Protein AF-A0A8T3DW19-F1 (afdb_monomer)

Solvent-accessible surface area (backbone atoms only — not comparable to full-atom values): 19490 Å² total; per-residue (Å²): 133,92,58,77,45,54,56,40,33,55,50,31,41,48,52,44,20,73,56,54,76,47,61,36,61,48,77,86,53,56,71,70,64,38,50,66,55,57,71,72,57,57,60,50,31,49,31,34,44,68,50,99,85,72,50,79,45,78,33,54,62,77,68,74,74,56,89,64,56,74,65,56,43,56,54,49,32,59,51,34,22,26,21,44,30,80,51,71,84,59,27,24,39,28,95,86,64,33,78,72,15,45,59,60,57,46,50,59,61,46,69,42,29,36,30,36,37,37,31,71,74,67,79,44,75,48,74,43,81,58,54,91,85,36,36,31,49,62,52,33,57,54,47,21,74,79,68,73,47,52,59,93,34,53,45,41,26,33,71,80,18,45,71,67,53,53,86,40,56,44,57,83,51,31,44,51,62,80,76,60,84,76,78,71,87,75,72,65,53,32,30,36,40,57,70,84,56,92,71,82,71,87,65,81,75,79,75,85,68,45,67,63,54,53,54,36,71,77,44,77,82,65,89,66,59,69,68,66,41,54,54,39,51,51,50,52,52,48,51,56,50,48,54,53,51,53,51,53,52,53,53,45,44,53,48,10,52,50,42,31,50,56,50,53,51,55,51,50,56,51,52,49,54,52,49,54,52,51,50,54,51,49,51,55,52,48,52,51,48,51,54,52,51,49,51,54,50,52,54,48,58,72,36,46,86,83,54,84,75,56,71,72,59,54,52,52,52,54,49,50,52,53,52,53,54,62,70,66,68,60,57,66,61,58,53,52,52,52,55,58,61,70,73,110

pLDDT: mean 89.66, std 8.22, range [43.78, 97.81]

Structure (mmCIF, N/CA/C/O backbone):
data_AF-A0A8T3DW19-F1
#
_entry.id   AF-A0A8T3DW19-F1
#
loop_
_atom_site.group_PDB
_atom_site.id
_atom_site.type_symbol
_atom_site.label_atom_id
_atom_site.label_alt_id
_atom_site.label_comp_id
_atom_site.label_asym_id
_atom_site.label_entity_id
_atom_site.label_seq_id
_atom_site.pdbx_PDB_ins_code
_atom_site.Cartn_x
_atom_site.Cartn_y
_atom_site.Cartn_z
_atom_site.occupancy
_atom_site.B_iso_or_equiv
_atom_site.auth_seq_id
_atom_site.auth_comp_id
_atom_site.auth_asym_id
_atom_site.auth_atom_id
_atom_site.pdbx_PDB_model_num
ATOM 1 N N . MET A 1 1 ? 10.617 8.949 -43.969 1.00 43.78 1 MET A N 1
ATOM 2 C CA . MET A 1 1 ? 9.653 9.999 -43.579 1.00 43.78 1 MET A CA 1
ATOM 3 C C . MET A 1 1 ? 9.504 9.967 -42.071 1.00 43.78 1 MET A C 1
ATOM 5 O O . MET A 1 1 ? 9.177 8.916 -41.536 1.00 43.78 1 MET A O 1
ATOM 9 N N . TYR A 1 2 ? 9.821 11.077 -41.407 1.00 59.22 2 TYR A N 1
ATOM 10 C CA . TYR A 1 2 ? 9.530 11.296 -39.989 1.00 59.22 2 TYR A CA 1
ATOM 11 C C . TYR A 1 2 ? 8.009 11.442 -39.829 1.00 59.22 2 TYR A C 1
ATOM 13 O O . TYR A 1 2 ? 7.382 12.105 -40.652 1.00 59.22 2 TYR A O 1
ATOM 21 N N . THR A 1 3 ? 7.415 10.817 -38.817 1.00 73.06 3 THR A N 1
ATOM 22 C CA . THR A 1 3 ? 5.993 10.997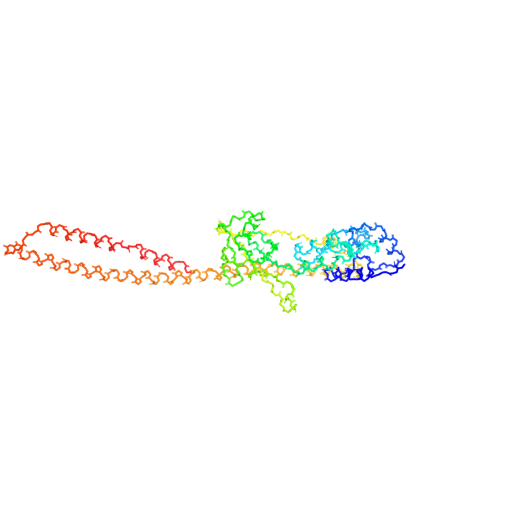 -38.475 1.00 73.06 3 THR A CA 1
ATOM 23 C C . THR A 1 3 ? 5.880 11.464 -37.024 1.00 73.06 3 THR A C 1
ATOM 25 O O . THR A 1 3 ? 6.881 11.497 -36.304 1.00 73.06 3 THR A O 1
ATOM 28 N N . MET A 1 4 ? 4.665 11.792 -36.578 1.00 76.81 4 MET A N 1
ATOM 29 C CA . MET A 1 4 ? 4.375 12.187 -35.189 1.00 76.81 4 MET A CA 1
ATOM 30 C C . MET A 1 4 ? 4.801 11.117 -34.160 1.00 76.81 4 MET A C 1
ATOM 32 O O . MET A 1 4 ? 4.973 11.416 -32.984 1.00 76.81 4 MET A O 1
ATOM 36 N N . THR A 1 5 ? 5.052 9.868 -34.584 1.00 81.69 5 THR A N 1
ATOM 37 C CA . THR A 1 5 ? 5.517 8.793 -33.692 1.00 81.69 5 THR A CA 1
ATOM 38 C C . THR A 1 5 ? 6.942 9.005 -33.173 1.00 81.69 5 THR A C 1
ATOM 40 O O . THR A 1 5 ? 7.378 8.322 -32.244 1.00 81.69 5 THR A O 1
ATOM 43 N N . VAL A 1 6 ? 7.702 9.963 -33.709 1.00 87.38 6 VAL A N 1
ATOM 44 C CA . VAL A 1 6 ? 8.984 10.337 -33.094 1.00 87.38 6 VAL A CA 1
ATOM 45 C C . VAL A 1 6 ? 8.780 11.069 -31.770 1.00 87.38 6 VAL A C 1
ATOM 47 O O . VAL A 1 6 ? 9.533 10.825 -30.825 1.00 87.38 6 VAL A O 1
ATOM 50 N N . ASP A 1 7 ? 7.720 11.865 -31.653 1.00 91.38 7 ASP A N 1
ATOM 51 C CA . ASP A 1 7 ? 7.374 12.520 -30.393 1.00 91.38 7 ASP A CA 1
ATOM 52 C C . ASP A 1 7 ? 6.975 11.481 -29.338 1.00 91.38 7 ASP A C 1
ATOM 54 O O . ASP A 1 7 ? 7.316 11.631 -28.168 1.00 91.38 7 ASP A O 1
ATOM 58 N N . TYR A 1 8 ? 6.366 10.361 -29.753 1.00 94.50 8 TYR A N 1
ATOM 59 C CA . TYR A 1 8 ? 6.035 9.250 -28.851 1.00 94.50 8 TYR A CA 1
ATOM 60 C C . TYR A 1 8 ? 7.286 8.590 -28.274 1.00 94.50 8 TYR A C 1
ATOM 62 O O . TYR A 1 8 ? 7.332 8.299 -27.083 1.00 94.50 8 TYR A O 1
ATOM 70 N N . TRP A 1 9 ? 8.325 8.394 -29.088 1.00 94.69 9 TRP A N 1
ATOM 71 C CA . TRP A 1 9 ? 9.594 7.863 -28.591 1.00 94.69 9 TRP A CA 1
ATOM 72 C C . TRP A 1 9 ? 10.235 8.823 -27.597 1.00 94.69 9 TRP A C 1
ATOM 74 O O . TRP A 1 9 ? 10.595 8.417 -26.495 1.00 94.69 9 TRP A O 1
ATOM 84 N N . SER A 1 10 ? 10.327 10.104 -27.959 1.00 95.00 10 SER A N 1
ATOM 85 C CA . SER A 1 10 ? 10.869 11.140 -27.078 1.00 95.00 10 SER A CA 1
ATOM 86 C C . SER A 1 10 ? 10.121 11.167 -25.744 1.00 95.00 10 SER A C 1
ATOM 88 O O . SER A 1 10 ? 10.749 11.096 -24.687 1.00 95.00 10 SER A O 1
ATOM 90 N N . PHE A 1 11 ? 8.787 11.155 -25.780 1.00 96.62 11 PHE A N 1
ATOM 91 C CA . PHE A 1 11 ? 7.961 11.143 -24.578 1.00 96.62 11 PHE A CA 1
ATOM 92 C C . PHE A 1 11 ? 8.130 9.854 -23.763 1.00 96.62 11 PHE A C 1
ATOM 94 O O . PHE A 1 11 ? 8.324 9.924 -22.554 1.00 96.62 11 PHE A O 1
ATOM 101 N N . GLY A 1 12 ? 8.162 8.683 -24.403 1.00 97.00 12 GLY A N 1
ATOM 102 C CA . GLY A 1 12 ? 8.418 7.410 -23.727 1.00 97.00 12 GLY A CA 1
ATOM 103 C C . GLY A 1 12 ? 9.782 7.376 -23.036 1.00 97.00 12 GLY A C 1
ATOM 104 O O . GLY A 1 12 ? 9.883 6.948 -21.888 1.00 97.00 12 GLY A O 1
ATOM 105 N N . THR A 1 13 ? 10.834 7.875 -23.698 1.00 96.75 13 THR A N 1
ATOM 106 C CA . THR A 1 13 ? 12.179 7.925 -23.101 1.00 96.75 13 THR A CA 1
ATOM 107 C C . THR A 1 13 ? 12.240 8.873 -21.910 1.00 96.75 13 THR A C 1
ATOM 109 O O . THR A 1 13 ? 12.889 8.547 -20.918 1.00 96.75 13 THR A O 1
ATOM 112 N N . LEU A 1 14 ? 11.523 9.999 -21.984 1.00 97.69 14 LEU A N 1
ATOM 113 C CA . LEU A 1 14 ? 11.400 10.960 -20.895 1.00 97.69 14 LEU A CA 1
ATOM 114 C C . LEU A 1 14 ? 10.661 10.351 -19.699 1.00 97.69 14 LEU A C 1
ATOM 116 O O . LEU A 1 14 ? 11.168 10.402 -18.584 1.00 97.69 14 LEU A O 1
ATOM 120 N N . VAL A 1 15 ? 9.497 9.732 -19.920 1.00 97.25 15 VAL A N 1
ATOM 121 C CA . VAL A 1 15 ? 8.713 9.095 -18.848 1.00 97.25 15 VAL A CA 1
ATOM 122 C C . VAL A 1 15 ? 9.516 7.983 -18.175 1.00 97.25 15 VAL A C 1
ATOM 124 O O . VAL A 1 15 ? 9.556 7.914 -16.947 1.00 97.25 15 VAL A O 1
ATOM 127 N N . PHE A 1 16 ? 10.219 7.154 -18.951 1.00 97.81 16 PHE A N 1
ATOM 128 C CA . PHE A 1 16 ? 11.116 6.138 -18.403 1.00 97.81 16 PHE A CA 1
ATOM 129 C C . PHE A 1 16 ? 12.205 6.755 -17.510 1.00 97.81 16 PHE A C 1
ATOM 131 O O . PHE A 1 16 ? 12.465 6.257 -16.411 1.00 97.81 16 PHE A O 1
ATOM 138 N N . GLU A 1 17 ? 12.831 7.847 -17.956 1.00 96.94 17 GLU A N 1
ATOM 139 C CA . GLU A 1 17 ? 13.865 8.556 -17.196 1.00 96.94 17 GLU A CA 1
ATOM 140 C C . GLU A 1 17 ? 13.305 9.178 -15.912 1.00 96.94 17 GLU A C 1
ATOM 142 O O . GLU A 1 17 ? 13.947 9.086 -14.868 1.00 96.94 17 GLU A O 1
ATOM 147 N N . CYS A 1 18 ? 12.084 9.714 -15.931 1.00 95.88 18 CYS A N 1
ATOM 148 C CA . CYS A 1 18 ? 11.409 10.205 -14.728 1.00 95.88 18 CYS A CA 1
ATOM 149 C C . CYS A 1 18 ? 11.132 9.094 -13.702 1.00 95.88 18 CYS A C 1
ATOM 151 O O . CYS A 1 18 ? 11.221 9.339 -12.500 1.00 95.88 18 CYS A O 1
ATOM 153 N N . ILE A 1 19 ? 10.813 7.876 -14.153 1.00 95.25 19 ILE A N 1
ATOM 154 C CA . ILE A 1 19 ? 10.521 6.734 -13.269 1.00 95.25 19 ILE A CA 1
ATOM 155 C C . ILE A 1 19 ? 11.805 6.148 -12.667 1.00 95.25 19 ILE A C 1
ATOM 157 O O . ILE A 1 19 ? 11.828 5.777 -11.492 1.00 95.25 19 ILE A O 1
ATOM 161 N N . THR A 1 20 ? 12.861 6.029 -13.473 1.00 93.69 20 THR A N 1
ATOM 162 C CA . THR A 1 20 ? 14.057 5.232 -13.138 1.00 93.69 20 THR A CA 1
ATOM 163 C C . THR A 1 20 ? 15.301 6.066 -12.822 1.00 93.69 20 THR A C 1
ATOM 165 O O . THR A 1 20 ? 16.262 5.549 -12.250 1.00 93.69 20 THR A O 1
ATOM 168 N N . GLY A 1 21 ? 15.307 7.349 -13.187 1.00 92.81 21 GLY A N 1
ATOM 169 C CA . GLY A 1 21 ? 16.432 8.270 -13.030 1.00 92.81 21 GLY A CA 1
ATOM 170 C C . GLY A 1 21 ? 17.518 8.163 -14.109 1.00 92.81 21 GLY A C 1
ATOM 171 O O . GLY A 1 21 ? 18.573 8.777 -13.953 1.00 92.81 21 GLY A O 1
ATOM 172 N N . PHE A 1 22 ? 17.312 7.377 -15.173 1.00 92.69 22 PHE A N 1
ATOM 173 C CA . PHE A 1 22 ? 18.237 7.271 -16.308 1.00 92.69 22 PHE A CA 1
ATOM 174 C C . PHE A 1 22 ? 17.500 6.919 -17.608 1.00 92.69 22 PHE A C 1
ATOM 176 O O . PHE A 1 22 ? 16.378 6.428 -17.588 1.00 92.69 22 PHE A O 1
ATOM 183 N N . ARG A 1 23 ? 18.132 7.144 -18.764 1.00 94.94 23 ARG A N 1
ATOM 184 C CA . ARG A 1 23 ? 17.509 6.856 -20.069 1.00 94.94 23 ARG A CA 1
ATOM 185 C C . ARG A 1 23 ? 17.441 5.354 -20.371 1.00 94.94 23 ARG A C 1
ATOM 187 O O . ARG A 1 23 ? 18.385 4.636 -20.044 1.00 94.94 23 ARG A O 1
ATOM 194 N N . PRO A 1 24 ? 16.408 4.890 -21.095 1.00 95.31 24 PRO A N 1
ATOM 195 C CA . PRO A 1 24 ? 16.162 3.462 -21.303 1.00 95.31 24 PRO A CA 1
ATOM 196 C C . PRO A 1 24 ? 17.244 2.728 -22.097 1.00 95.31 24 PRO A C 1
ATOM 198 O O . PRO A 1 24 ? 17.461 1.546 -21.863 1.00 95.31 24 PRO A O 1
ATOM 201 N N . PHE A 1 25 ? 17.936 3.385 -23.029 1.00 96.19 25 PHE A N 1
ATOM 202 C CA . PHE A 1 25 ? 18.799 2.690 -23.988 1.00 96.19 25 PHE A CA 1
ATOM 203 C C . PHE A 1 25 ? 20.221 3.243 -23.973 1.00 96.19 25 PHE A C 1
ATOM 205 O O . PHE A 1 25 ? 20.457 4.308 -24.542 1.00 96.19 25 PHE A O 1
ATOM 212 N N . LEU A 1 26 ? 21.147 2.512 -23.339 1.00 91.56 26 LEU A N 1
ATOM 213 C CA . LEU A 1 26 ? 22.609 2.706 -23.378 1.00 91.56 26 LEU A CA 1
ATOM 214 C C . LEU A 1 26 ? 23.051 4.190 -23.466 1.00 91.56 26 LEU A C 1
ATOM 216 O O . LEU A 1 26 ? 23.684 4.589 -24.444 1.00 91.56 26 LEU A O 1
ATOM 220 N N . PRO A 1 27 ? 22.727 5.036 -22.463 1.00 88.00 27 PRO A N 1
ATOM 221 C CA . PRO A 1 27 ? 22.857 6.498 -22.555 1.00 88.00 27 PRO A CA 1
ATOM 222 C C . PRO A 1 27 ? 24.275 7.022 -22.798 1.00 88.00 27 PRO A C 1
ATOM 224 O O . PRO A 1 27 ? 24.437 8.160 -23.230 1.00 88.00 27 PRO A O 1
ATOM 227 N N . THR A 1 28 ? 25.297 6.233 -22.470 1.00 86.31 28 THR A N 1
ATOM 228 C CA . THR A 1 28 ? 26.712 6.613 -22.571 1.00 86.31 28 THR A CA 1
ATOM 229 C C . THR A 1 28 ? 27.375 6.142 -23.865 1.00 86.31 28 THR A C 1
ATOM 231 O O . THR A 1 28 ? 28.536 6.474 -24.099 1.00 86.31 28 THR A O 1
ATOM 234 N N . TRP A 1 29 ? 26.678 5.358 -24.692 1.00 90.88 29 TRP A N 1
ATOM 235 C CA . TRP A 1 29 ? 27.242 4.768 -25.904 1.00 90.88 29 TRP A CA 1
ATOM 236 C C . TRP A 1 29 ? 27.227 5.750 -27.081 1.00 90.88 29 TRP A C 1
ATOM 238 O O . TRP A 1 29 ? 26.333 6.585 -27.217 1.00 90.88 29 TRP A O 1
ATOM 248 N N . GLN A 1 30 ? 28.219 5.631 -27.969 1.00 91.44 30 GLN A N 1
ATOM 249 C CA . GLN A 1 30 ? 28.284 6.451 -29.180 1.00 91.44 30 GLN A CA 1
ATOM 250 C C . GLN A 1 30 ? 27.196 6.043 -30.190 1.00 91.44 30 GLN A C 1
ATOM 252 O O . GLN A 1 30 ? 26.884 4.854 -30.282 1.00 91.44 30 GLN A O 1
ATOM 257 N N . PRO A 1 31 ? 26.671 6.968 -31.020 1.00 91.38 31 PRO A N 1
ATOM 258 C CA . PRO A 1 31 ? 25.508 6.713 -31.877 1.00 91.38 31 PRO A CA 1
ATOM 259 C C . PRO A 1 31 ? 25.599 5.467 -32.770 1.00 91.38 31 PRO A C 1
ATOM 261 O O . PRO A 1 31 ? 24.610 4.758 -32.925 1.00 91.38 31 PRO A O 1
ATOM 264 N N . VAL A 1 32 ? 26.773 5.172 -33.340 1.00 92.19 32 VAL A N 1
ATOM 265 C CA . VAL A 1 32 ? 26.963 4.012 -34.232 1.00 92.19 32 VAL A CA 1
ATOM 266 C C . VAL A 1 32 ? 26.847 2.694 -33.462 1.00 92.19 32 VAL A C 1
ATOM 268 O O . VAL A 1 32 ? 26.108 1.801 -33.871 1.00 92.19 32 VAL A O 1
ATOM 271 N N . GLN A 1 33 ? 27.540 2.592 -32.326 1.00 91.62 33 GLN A N 1
ATOM 272 C CA . GLN A 1 33 ? 27.504 1.415 -31.452 1.00 91.62 33 GLN A CA 1
ATOM 273 C C . GLN A 1 33 ? 26.114 1.243 -30.835 1.00 91.62 33 GLN A C 1
ATOM 275 O O . GLN A 1 33 ? 25.558 0.147 -30.835 1.00 91.62 33 GLN A O 1
ATOM 280 N N . TRP A 1 34 ? 25.529 2.351 -30.376 1.00 93.12 34 TRP A N 1
ATOM 281 C CA . TRP A 1 34 ? 24.181 2.407 -29.828 1.00 93.12 34 TRP A CA 1
ATOM 282 C C . TRP A 1 34 ? 23.145 1.894 -30.829 1.00 93.12 34 TRP A C 1
ATOM 284 O O . TRP A 1 34 ? 22.348 1.025 -30.494 1.00 93.12 34 TRP A O 1
ATOM 294 N N . HIS A 1 35 ? 23.188 2.371 -32.077 1.00 91.50 35 HIS A N 1
ATOM 295 C CA . HIS A 1 35 ? 22.236 1.962 -33.108 1.00 91.50 35 HIS A CA 1
ATOM 296 C C . HIS A 1 35 ? 22.391 0.480 -33.469 1.00 91.50 35 HIS A C 1
ATOM 298 O O . HIS A 1 35 ? 21.394 -0.226 -33.610 1.00 91.50 35 HIS A O 1
ATOM 304 N N . ALA A 1 36 ? 23.632 -0.006 -33.592 1.00 91.69 36 ALA A N 1
ATOM 305 C CA . ALA A 1 36 ? 23.914 -1.409 -33.892 1.00 91.69 36 ALA A CA 1
ATOM 306 C C . ALA A 1 36 ? 23.403 -2.356 -32.794 1.00 91.69 36 ALA A C 1
ATOM 308 O O . ALA A 1 36 ? 22.880 -3.429 -33.104 1.00 91.69 36 ALA A O 1
ATOM 309 N N . GLN A 1 37 ? 23.518 -1.945 -31.529 1.00 92.00 37 GLN A N 1
ATOM 310 C CA . GLN A 1 37 ? 23.054 -2.734 -30.393 1.00 92.00 37 GLN A CA 1
ATOM 311 C C . GLN A 1 37 ? 21.535 -2.657 -30.228 1.00 92.00 37 GLN A C 1
ATOM 313 O O . GLN A 1 37 ? 20.872 -3.679 -30.082 1.00 92.00 37 GLN A O 1
ATOM 318 N N . LEU A 1 38 ? 20.958 -1.456 -30.302 1.00 90.88 38 LEU A N 1
ATOM 319 C CA . LEU A 1 38 ? 19.532 -1.254 -30.060 1.00 90.88 38 LEU A CA 1
ATOM 320 C C . LEU A 1 38 ? 18.648 -1.870 -31.149 1.00 90.88 38 LEU A C 1
ATOM 322 O O . LEU A 1 38 ? 17.526 -2.279 -30.865 1.00 90.88 38 LEU A O 1
ATOM 326 N N . LYS A 1 39 ? 19.160 -2.016 -32.376 1.00 91.75 39 LYS A N 1
ATOM 327 C CA . LYS A 1 39 ? 18.462 -2.729 -33.455 1.00 91.75 39 LYS A CA 1
ATOM 328 C C . LYS A 1 39 ? 18.156 -4.197 -33.112 1.00 91.75 39 LYS A C 1
ATOM 330 O O . LYS A 1 39 ? 17.293 -4.791 -33.747 1.00 91.75 39 LYS A O 1
ATOM 335 N N . GLN A 1 40 ? 18.857 -4.778 -32.137 1.00 91.81 40 GLN A N 1
ATOM 336 C CA . GLN A 1 40 ? 18.656 -6.159 -31.688 1.00 91.81 40 GLN A CA 1
ATOM 337 C C . GLN A 1 40 ? 17.549 -6.294 -30.632 1.00 91.81 40 GLN A C 1
ATOM 339 O O . GLN A 1 40 ? 17.199 -7.417 -30.282 1.00 91.81 40 GLN A O 1
ATOM 344 N N . LYS A 1 41 ? 17.011 -5.180 -30.110 1.00 93.38 41 LYS A N 1
ATOM 345 C CA . LYS A 1 41 ? 15.990 -5.215 -29.057 1.00 93.38 41 LYS A CA 1
ATOM 346 C C . LYS A 1 41 ? 14.680 -5.821 -29.591 1.00 93.38 41 LYS A C 1
ATOM 348 O O . LYS A 1 41 ? 14.278 -5.543 -30.723 1.00 93.38 41 LYS A O 1
ATOM 353 N N . ALA A 1 42 ? 13.984 -6.584 -28.754 1.00 93.62 42 ALA A N 1
ATOM 354 C CA . ALA A 1 42 ? 12.645 -7.089 -29.035 1.00 93.62 42 ALA A CA 1
ATOM 355 C C . ALA A 1 42 ? 11.594 -5.966 -28.971 1.00 93.62 42 ALA A C 1
ATOM 357 O O . ALA A 1 42 ? 11.793 -4.933 -28.333 1.00 93.62 42 ALA A O 1
ATOM 358 N N . GLU A 1 43 ? 10.438 -6.124 -29.617 1.00 91.06 43 GLU A N 1
ATOM 359 C CA . GLU A 1 43 ? 9.427 -5.052 -29.655 1.00 91.06 43 GLU A CA 1
ATOM 360 C C . GLU A 1 43 ? 8.969 -4.601 -28.254 1.00 91.06 43 GLU A C 1
ATOM 362 O O . GLU A 1 43 ? 8.725 -3.411 -28.050 1.00 91.06 43 GLU A O 1
ATOM 367 N N . ASP A 1 44 ? 8.951 -5.513 -27.282 1.00 93.81 44 ASP A N 1
ATOM 368 C CA . ASP A 1 44 ? 8.574 -5.297 -25.884 1.00 93.81 44 ASP A CA 1
ATOM 369 C C . ASP A 1 44 ? 9.732 -4.880 -24.958 1.00 93.81 44 ASP A C 1
ATOM 371 O O . ASP A 1 44 ? 9.484 -4.534 -23.807 1.00 93.81 44 ASP A O 1
ATOM 375 N N . ASP A 1 45 ? 10.986 -4.832 -25.415 1.00 96.75 45 ASP A N 1
ATOM 376 C CA . ASP A 1 45 ? 12.074 -4.351 -24.554 1.00 96.75 45 ASP A CA 1
ATOM 377 C C . ASP A 1 45 ? 11.951 -2.842 -24.306 1.00 96.75 45 ASP A C 1
ATOM 379 O O . ASP A 1 45 ? 11.983 -2.038 -25.240 1.00 96.75 45 ASP A O 1
ATOM 383 N N . ILE A 1 46 ? 11.868 -2.426 -23.045 1.00 97.06 46 ILE A N 1
ATOM 384 C CA . ILE A 1 46 ? 11.782 -1.006 -22.666 1.00 97.06 46 ILE A CA 1
ATOM 385 C C . ILE A 1 46 ? 13.096 -0.460 -22.125 1.00 97.06 46 ILE A C 1
ATOM 387 O O . ILE A 1 46 ? 13.231 0.749 -21.967 1.00 97.06 46 ILE A O 1
ATOM 391 N N . VAL A 1 47 ? 14.067 -1.330 -21.847 1.00 96.62 47 VAL A N 1
ATOM 392 C CA . VAL A 1 47 ? 15.390 -0.941 -21.368 1.00 96.62 47 VAL A CA 1
ATOM 393 C C . VAL A 1 47 ? 16.467 -1.839 -21.969 1.00 96.62 47 VAL A C 1
ATOM 395 O O . VAL A 1 47 ? 16.315 -3.056 -22.061 1.00 96.62 47 VAL A O 1
ATOM 398 N N . VAL A 1 48 ? 17.575 -1.215 -22.357 1.00 96.19 48 VAL A N 1
ATOM 399 C CA . VAL A 1 48 ? 18.829 -1.874 -22.718 1.00 96.19 48 VAL A CA 1
ATOM 400 C C . VAL A 1 48 ? 19.938 -1.201 -21.923 1.00 96.19 48 VAL A C 1
ATOM 402 O O . VAL A 1 48 ? 20.232 -0.017 -22.122 1.00 96.19 48 VAL A O 1
ATOM 405 N N . SER A 1 49 ? 20.535 -1.938 -20.991 1.00 92.12 49 SER A N 1
ATOM 406 C CA . SER A 1 49 ? 21.536 -1.404 -20.066 1.00 92.12 49 SER A CA 1
ATOM 407 C C . SER A 1 49 ? 22.751 -2.307 -19.950 1.00 92.12 49 SER A C 1
ATOM 409 O O . SER A 1 49 ? 22.640 -3.517 -20.090 1.00 92.12 49 SER A O 1
ATOM 411 N N . GLU A 1 50 ? 23.892 -1.708 -19.643 1.00 91.50 50 GLU A N 1
ATOM 412 C CA . GLU A 1 50 ? 25.130 -2.416 -19.331 1.00 91.50 50 GLU A CA 1
ATOM 413 C C . GLU A 1 50 ? 25.225 -2.633 -17.813 1.00 91.50 50 GLU A C 1
ATOM 415 O O . GLU A 1 50 ? 24.980 -1.703 -17.032 1.00 91.50 50 GLU A O 1
ATOM 420 N N . ASP A 1 51 ? 25.516 -3.863 -17.391 1.00 89.06 51 ASP A N 1
ATOM 421 C CA . ASP A 1 51 ? 25.721 -4.205 -15.982 1.00 89.06 51 ASP A CA 1
ATOM 422 C C . ASP A 1 51 ? 27.151 -3.870 -15.501 1.00 89.06 51 ASP A C 1
ATOM 424 O O . ASP A 1 51 ? 27.993 -3.373 -16.248 1.00 89.06 51 ASP A O 1
ATOM 428 N N . LEU A 1 52 ? 27.457 -4.146 -14.227 1.00 88.69 52 LEU A N 1
ATOM 429 C CA . LEU A 1 52 ? 28.799 -3.906 -13.669 1.00 88.69 52 LEU A CA 1
ATOM 430 C C . LEU A 1 52 ? 29.882 -4.872 -14.197 1.00 88.69 52 LEU A C 1
ATOM 432 O O . LEU A 1 52 ? 31.068 -4.673 -13.908 1.00 88.69 52 LEU A O 1
ATOM 436 N N . SER A 1 53 ? 29.496 -5.910 -14.947 1.00 86.75 53 SER A N 1
ATOM 437 C CA . SER A 1 53 ? 30.407 -6.826 -15.640 1.00 86.75 53 SER A CA 1
ATOM 438 C C . SER A 1 53 ? 30.729 -6.383 -17.074 1.00 86.75 53 SER A C 1
ATOM 440 O O . SER A 1 53 ? 31.664 -6.919 -17.665 1.00 86.75 53 SER A O 1
ATOM 442 N N . GLY A 1 54 ? 30.017 -5.381 -17.604 1.00 86.75 54 GLY A N 1
ATOM 443 C CA . GLY A 1 54 ? 30.116 -4.935 -18.996 1.00 86.75 54 GLY A CA 1
ATOM 444 C C . GLY A 1 54 ? 29.185 -5.693 -19.949 1.00 86.75 54 GLY A C 1
ATOM 445 O O . GLY A 1 54 ? 29.287 -5.553 -21.167 1.00 86.75 54 GLY A O 1
ATOM 446 N N . THR A 1 55 ? 28.278 -6.515 -19.419 1.00 91.44 55 THR A N 1
ATOM 447 C CA . THR A 1 55 ? 27.319 -7.290 -20.209 1.00 91.44 55 THR A CA 1
ATOM 448 C C . THR A 1 55 ? 26.100 -6.434 -20.536 1.00 91.44 55 THR A C 1
ATOM 450 O O . THR A 1 55 ? 25.511 -5.800 -19.659 1.00 91.44 55 THR A O 1
ATOM 453 N N . VAL A 1 56 ? 25.694 -6.433 -21.809 1.00 93.44 56 VAL A N 1
ATOM 454 C CA . VAL A 1 56 ? 24.477 -5.746 -22.259 1.00 93.44 56 VAL A CA 1
ATOM 455 C C . VAL A 1 56 ? 23.255 -6.615 -21.973 1.00 93.44 56 VAL A C 1
ATOM 457 O O . VAL A 1 56 ? 23.163 -7.749 -22.437 1.00 93.44 56 VAL A O 1
ATOM 460 N N . LEU A 1 57 ? 22.300 -6.052 -21.239 1.00 93.62 57 LEU A N 1
ATOM 461 C CA . LEU A 1 57 ? 21.055 -6.692 -20.833 1.00 93.62 57 LEU A CA 1
ATOM 462 C C . LEU A 1 57 ? 19.865 -6.004 -21.497 1.00 93.62 57 LEU A C 1
ATOM 464 O O . LEU A 1 57 ? 19.747 -4.778 -21.457 1.00 93.62 57 LEU A O 1
ATOM 468 N N . PHE A 1 58 ? 18.973 -6.818 -22.051 1.00 95.88 58 PHE A N 1
ATOM 469 C CA . PHE A 1 58 ? 17.690 -6.416 -22.617 1.00 95.88 58 PHE A CA 1
ATOM 470 C C . PHE A 1 58 ? 16.587 -6.812 -21.641 1.00 95.88 58 PHE A C 1
ATOM 472 O O . PHE A 1 58 ? 16.626 -7.905 -21.071 1.00 95.88 58 PHE A O 1
ATOM 479 N N . SER A 1 59 ? 15.631 -5.922 -21.401 1.00 96.00 59 SER A N 1
ATOM 480 C CA . SER A 1 59 ? 14.503 -6.226 -20.529 1.00 96.00 59 SER A CA 1
ATOM 481 C C . SER A 1 59 ? 13.242 -5.496 -20.970 1.00 96.00 59 SER A C 1
ATOM 483 O O . SER A 1 59 ? 13.238 -4.293 -21.247 1.00 96.00 59 SER A O 1
ATOM 485 N N . LYS A 1 60 ? 12.138 -6.238 -20.931 1.00 96.38 60 LYS A N 1
ATOM 486 C CA . LYS A 1 60 ? 10.770 -5.731 -21.054 1.00 96.38 60 LYS A CA 1
ATOM 487 C C . LYS A 1 60 ? 10.190 -5.176 -19.755 1.00 96.38 60 LYS A C 1
ATOM 489 O O . LYS A 1 60 ? 9.097 -4.616 -19.779 1.00 96.38 60 LYS A O 1
ATOM 494 N N . HIS A 1 61 ? 10.916 -5.340 -18.648 1.00 95.81 61 HIS A N 1
ATOM 495 C CA . HIS A 1 61 ? 10.471 -4.970 -17.310 1.00 95.81 61 HIS A CA 1
ATOM 496 C C . HIS A 1 61 ? 11.077 -3.659 -16.816 1.00 95.81 61 HIS A C 1
ATOM 498 O O . HIS A 1 61 ? 12.258 -3.381 -17.059 1.00 95.81 61 HIS A O 1
ATOM 504 N N . LEU A 1 62 ? 10.286 -2.881 -16.070 1.00 95.12 62 LEU A N 1
ATOM 505 C CA . LEU A 1 62 ? 10.738 -1.642 -15.445 1.00 95.12 62 LEU A CA 1
ATOM 506 C C . LEU A 1 62 ? 11.862 -1.935 -14.438 1.00 95.12 62 LEU A C 1
ATOM 508 O O . LEU A 1 62 ? 11.675 -2.733 -13.512 1.00 95.12 62 LEU A O 1
ATOM 512 N N . PRO A 1 63 ? 13.025 -1.269 -14.560 1.00 92.56 63 PRO A N 1
ATOM 513 C CA . PRO A 1 63 ? 14.114 -1.443 -13.613 1.00 92.56 63 PRO A CA 1
ATOM 514 C C . PRO A 1 63 ? 13.718 -1.101 -12.178 1.00 92.56 63 PRO A C 1
ATOM 516 O O . PRO A 1 63 ? 12.983 -0.144 -11.910 1.00 92.56 63 PRO A O 1
ATOM 519 N N . LYS A 1 64 ? 14.290 -1.856 -11.238 1.00 89.25 64 LYS A N 1
ATOM 520 C CA . LYS A 1 64 ? 14.307 -1.511 -9.817 1.00 89.25 64 LYS A CA 1
ATOM 521 C C . LYS A 1 64 ? 15.640 -0.829 -9.458 1.00 89.25 64 LYS A C 1
ATOM 523 O O . LYS A 1 64 ? 16.676 -1.160 -10.040 1.00 89.25 64 LYS A O 1
ATOM 528 N N . PRO A 1 65 ? 15.654 0.085 -8.478 1.00 90.62 65 PRO A N 1
ATOM 529 C CA . PRO A 1 65 ? 14.502 0.587 -7.732 1.00 90.62 65 PRO A CA 1
ATOM 530 C C . PRO A 1 65 ? 13.717 1.668 -8.500 1.00 90.62 65 PRO A C 1
ATOM 532 O O . PRO A 1 65 ? 14.298 2.436 -9.260 1.00 90.62 65 PRO A O 1
ATOM 535 N N . ASN A 1 66 ? 12.407 1.743 -8.260 1.00 91.88 66 ASN A N 1
ATOM 536 C CA . ASN A 1 66 ? 11.536 2.854 -8.657 1.00 91.88 66 ASN A CA 1
ATOM 537 C C . ASN A 1 66 ? 10.495 3.104 -7.545 1.00 91.88 66 ASN A C 1
ATOM 539 O O . ASN A 1 66 ? 10.373 2.290 -6.628 1.00 91.88 66 ASN A O 1
ATOM 543 N N . ASN A 1 67 ? 9.789 4.238 -7.600 1.00 90.62 67 ASN A N 1
ATOM 544 C CA . ASN A 1 67 ? 8.859 4.674 -6.544 1.00 90.62 67 ASN A CA 1
ATOM 545 C C . ASN A 1 67 ? 7.379 4.428 -6.893 1.00 90.62 67 ASN A C 1
ATOM 547 O O . ASN A 1 67 ? 6.498 5.001 -6.255 1.00 90.62 67 ASN A O 1
ATOM 551 N N . LEU A 1 68 ? 7.093 3.637 -7.929 1.00 91.88 68 LEU A N 1
ATOM 552 C CA . LEU A 1 68 ? 5.723 3.322 -8.325 1.00 91.88 68 LEU A CA 1
ATOM 553 C C . LEU A 1 68 ? 5.178 2.166 -7.481 1.00 91.88 68 LEU A C 1
ATOM 555 O O . LEU A 1 68 ? 5.915 1.255 -7.103 1.00 91.88 68 LEU A O 1
ATOM 559 N N . ASN A 1 69 ? 3.866 2.167 -7.232 1.00 90.75 69 ASN A N 1
ATOM 560 C CA . ASN A 1 69 ? 3.202 0.972 -6.716 1.00 90.75 69 ASN A CA 1
ATOM 561 C C . ASN A 1 69 ? 3.169 -0.132 -7.791 1.00 90.75 69 ASN A C 1
ATOM 563 O O . ASN A 1 69 ? 3.313 0.139 -8.986 1.00 90.75 69 ASN A O 1
ATOM 567 N N . LYS A 1 70 ? 2.963 -1.384 -7.364 1.00 89.56 70 LYS A N 1
ATOM 568 C CA . LYS A 1 70 ? 3.027 -2.573 -8.232 1.00 89.56 70 LYS A CA 1
ATOM 569 C C . LYS A 1 70 ? 2.102 -2.469 -9.451 1.00 89.56 70 LYS A C 1
ATOM 571 O O . LYS A 1 70 ? 2.526 -2.775 -10.562 1.00 89.56 70 LYS A O 1
ATOM 576 N N . LEU A 1 71 ? 0.875 -1.992 -9.249 1.00 93.19 71 LEU A N 1
ATOM 577 C CA . LEU A 1 71 ? -0.129 -1.874 -10.305 1.00 93.19 71 LEU A CA 1
ATOM 578 C C . LEU A 1 71 ? 0.240 -0.801 -11.338 1.00 93.19 71 LEU A C 1
ATOM 580 O O . LEU A 1 71 ? 0.146 -1.041 -12.542 1.00 93.19 71 LEU A O 1
ATOM 584 N N . LEU A 1 72 ? 0.664 0.380 -10.881 1.00 93.19 72 LEU A N 1
ATOM 585 C CA . LEU A 1 72 ? 1.104 1.456 -11.771 1.00 93.19 72 LEU A CA 1
ATOM 586 C C . LEU A 1 72 ? 2.367 1.065 -12.530 1.00 93.19 72 LEU A C 1
ATOM 588 O O . LEU A 1 72 ? 2.450 1.349 -13.720 1.00 93.19 72 LEU A O 1
ATOM 592 N N . ALA A 1 73 ? 3.317 0.393 -11.876 1.00 94.81 73 ALA A N 1
ATOM 593 C CA . ALA A 1 73 ? 4.511 -0.117 -12.538 1.00 94.81 73 ALA A CA 1
ATOM 594 C C . ALA A 1 73 ? 4.138 -1.072 -13.682 1.00 94.81 73 ALA A C 1
ATOM 596 O O . ALA A 1 73 ? 4.587 -0.870 -14.803 1.00 94.81 73 ALA A O 1
ATOM 597 N N . GLU A 1 74 ? 3.254 -2.044 -13.445 1.00 95.38 74 GLU A N 1
ATOM 598 C CA . GLU A 1 74 ? 2.809 -2.985 -14.481 1.00 95.38 74 GLU A CA 1
ATOM 599 C C . GLU A 1 74 ? 2.093 -2.284 -15.650 1.00 95.38 74 GLU A C 1
ATOM 601 O O . GLU A 1 74 ? 2.354 -2.572 -16.821 1.00 95.38 74 GLU A O 1
ATOM 606 N N . LYS A 1 75 ? 1.198 -1.335 -15.354 1.00 95.50 75 LYS A N 1
ATOM 607 C CA . LYS A 1 75 ? 0.456 -0.596 -16.386 1.00 95.50 75 LYS A CA 1
ATOM 608 C C . LYS A 1 75 ? 1.361 0.332 -17.197 1.00 95.50 75 LYS A C 1
ATOM 610 O O . LYS A 1 75 ? 1.263 0.352 -18.424 1.00 95.50 75 LYS A O 1
ATOM 615 N N . LEU A 1 76 ? 2.257 1.067 -16.537 1.00 96.62 76 LEU A N 1
ATOM 616 C CA . LEU A 1 76 ? 3.210 1.956 -17.202 1.00 96.62 76 LEU A CA 1
ATOM 617 C C . LEU A 1 76 ? 4.282 1.182 -17.965 1.00 96.62 76 LEU A C 1
ATOM 619 O O . LEU A 1 76 ? 4.712 1.645 -19.012 1.00 96.62 76 LEU A O 1
ATOM 623 N N . GLU A 1 77 ? 4.677 -0.003 -17.505 1.00 96.88 77 GLU A N 1
ATOM 624 C CA . GLU A 1 77 ? 5.554 -0.907 -18.249 1.00 96.88 77 GLU A CA 1
ATOM 625 C C . GLU A 1 77 ? 4.936 -1.276 -19.601 1.00 96.88 77 GLU A C 1
ATOM 627 O O . GLU A 1 77 ? 5.548 -1.033 -20.640 1.00 96.88 77 GLU A O 1
ATOM 632 N N . ARG A 1 78 ? 3.684 -1.755 -19.613 1.00 95.94 78 ARG A N 1
ATOM 633 C CA . ARG A 1 78 ? 2.952 -2.053 -20.860 1.00 95.94 78 ARG A CA 1
ATOM 634 C C . ARG A 1 78 ? 2.787 -0.821 -21.745 1.00 95.94 78 ARG A C 1
ATOM 636 O O . ARG A 1 78 ? 2.923 -0.905 -22.963 1.00 95.94 78 ARG A O 1
ATOM 643 N N . TRP A 1 79 ? 2.523 0.335 -21.145 1.00 97.12 79 TRP A N 1
ATOM 644 C CA . TRP A 1 79 ? 2.430 1.587 -21.887 1.00 97.12 79 TRP A CA 1
ATOM 645 C C . TRP A 1 79 ? 3.770 1.983 -22.529 1.00 97.12 79 TRP A C 1
ATOM 647 O O . TRP A 1 79 ? 3.824 2.303 -23.718 1.00 97.12 79 TRP A O 1
ATOM 657 N N . LEU A 1 80 ? 4.876 1.871 -21.790 1.00 97.69 80 LEU A N 1
ATOM 658 C CA . LEU A 1 80 ? 6.228 2.128 -22.288 1.00 97.69 80 LEU A CA 1
ATOM 659 C C . LEU A 1 80 ? 6.615 1.170 -23.415 1.00 97.69 80 LEU A C 1
ATOM 661 O O . LEU A 1 80 ? 7.257 1.608 -24.365 1.00 97.69 80 LEU A O 1
ATOM 665 N N . GLN A 1 81 ? 6.174 -0.090 -23.374 1.00 96.06 81 GLN A N 1
ATOM 666 C CA . GLN A 1 81 ? 6.375 -1.046 -24.471 1.00 96.06 81 GLN A CA 1
ATOM 667 C C . GLN A 1 81 ? 5.765 -0.555 -25.787 1.00 96.06 81 GLN A C 1
ATOM 669 O O . GLN A 1 81 ? 6.298 -0.850 -26.850 1.00 96.06 81 GLN A O 1
ATOM 674 N N . MET A 1 82 ? 4.674 0.215 -25.752 1.00 95.00 82 MET A N 1
ATOM 675 C CA . MET A 1 82 ? 4.076 0.812 -26.954 1.00 95.00 82 MET A CA 1
ATOM 676 C C . MET A 1 82 ? 4.817 2.072 -27.410 1.00 95.00 82 MET A C 1
ATOM 678 O O . MET A 1 82 ? 4.962 2.313 -28.612 1.00 95.00 82 MET A O 1
ATOM 682 N N . MET A 1 83 ? 5.290 2.879 -26.461 1.00 95.75 83 MET A N 1
ATOM 683 C CA . MET A 1 83 ? 5.969 4.151 -26.732 1.00 95.75 83 MET A CA 1
ATOM 684 C C . MET A 1 83 ? 7.413 3.958 -27.206 1.00 95.75 83 MET A C 1
ATOM 686 O O . MET A 1 83 ? 7.901 4.705 -28.053 1.00 95.75 83 MET A O 1
ATOM 690 N N . LEU A 1 84 ? 8.083 2.924 -26.698 1.00 95.88 84 LEU A N 1
ATOM 691 C CA . LEU A 1 84 ? 9.487 2.603 -26.951 1.00 95.88 84 LEU A CA 1
ATOM 692 C C . LEU A 1 84 ? 9.667 1.493 -27.998 1.00 95.88 84 LEU A C 1
ATOM 694 O O . LEU A 1 84 ? 10.705 0.828 -28.041 1.00 95.88 84 LEU A O 1
ATOM 698 N N . ARG A 1 85 ? 8.681 1.293 -28.880 1.00 93.81 85 ARG A N 1
ATOM 699 C CA . ARG A 1 85 ? 8.835 0.396 -30.035 1.00 93.81 85 ARG A CA 1
ATOM 700 C C . ARG A 1 85 ? 9.831 0.945 -31.037 1.00 93.81 85 ARG A C 1
ATOM 702 O O . ARG A 1 85 ? 9.843 2.144 -31.345 1.00 93.81 85 ARG A O 1
ATOM 709 N N . TRP A 1 86 ? 10.646 0.049 -31.584 1.00 90.81 86 TRP A N 1
ATOM 710 C CA . TRP A 1 86 ? 11.611 0.417 -32.611 1.00 90.81 86 TRP A CA 1
ATOM 711 C C . TRP A 1 86 ? 10.904 0.758 -33.929 1.00 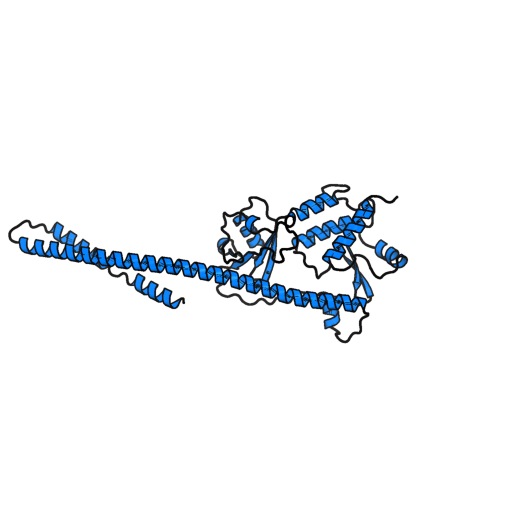90.81 86 TRP A C 1
ATOM 713 O O . TRP A 1 86 ? 11.196 1.799 -34.524 1.00 90.81 86 TRP A O 1
ATOM 723 N N . SER A 1 87 ? 9.923 -0.058 -34.335 1.00 90.06 87 SER A N 1
ATOM 724 C CA . SER A 1 87 ? 9.091 0.181 -35.519 1.00 90.06 87 SER A CA 1
ATOM 725 C C . SER A 1 87 ? 8.339 1.510 -35.418 1.00 90.06 87 SER A C 1
ATOM 727 O O . SER A 1 87 ? 7.484 1.700 -34.556 1.00 90.06 87 SER A O 1
ATOM 729 N N . ALA A 1 88 ? 8.624 2.440 -36.335 1.00 88.06 88 ALA A N 1
ATOM 730 C CA . ALA A 1 88 ? 7.954 3.741 -36.373 1.00 88.06 88 ALA A CA 1
ATOM 731 C C . ALA A 1 88 ? 6.460 3.648 -36.739 1.00 88.06 88 ALA A C 1
ATOM 733 O O . ALA A 1 88 ? 5.722 4.587 -36.445 1.00 88.06 88 ALA A O 1
ATOM 734 N N . GLN A 1 89 ? 6.032 2.556 -37.387 1.00 87.06 89 GLN A N 1
ATOM 735 C CA . GLN A 1 89 ? 4.640 2.323 -37.796 1.00 87.06 89 GLN A CA 1
ATOM 736 C C . GLN A 1 89 ? 3.791 1.744 -36.658 1.00 87.06 89 GLN A C 1
ATOM 738 O O . GLN A 1 89 ? 2.625 2.103 -36.524 1.00 87.06 89 GLN A O 1
ATOM 743 N N . ASP A 1 90 ? 4.378 0.875 -35.831 1.00 88.50 90 ASP A N 1
ATOM 744 C CA . ASP A 1 90 ? 3.668 0.209 -34.729 1.00 88.50 90 ASP A CA 1
ATOM 745 C C . ASP A 1 90 ? 3.733 0.992 -33.414 1.00 88.50 90 ASP A C 1
ATOM 747 O O . ASP A 1 90 ? 3.002 0.701 -32.466 1.00 88.50 90 ASP A O 1
ATOM 751 N N . ARG A 1 91 ? 4.618 1.987 -33.330 1.00 93.06 91 ARG A N 1
ATOM 752 C CA . ARG A 1 91 ? 4.793 2.803 -32.131 1.00 93.06 91 ARG A CA 1
ATOM 753 C C . ARG A 1 91 ? 3.538 3.611 -31.808 1.00 93.06 91 ARG A C 1
ATOM 755 O O . ARG A 1 91 ? 2.984 4.298 -32.662 1.00 93.06 91 ARG A O 1
ATOM 762 N N . GLY A 1 92 ? 3.132 3.565 -30.542 1.00 91.31 92 GLY A N 1
ATOM 763 C CA . GLY A 1 92 ? 1.938 4.247 -30.038 1.00 91.31 92 GLY A CA 1
ATOM 764 C C . GLY A 1 92 ? 0.612 3.594 -30.446 1.00 91.31 92 GLY A C 1
ATOM 765 O O . GLY A 1 92 ? -0.449 4.147 -30.152 1.00 91.31 92 GLY A O 1
ATOM 766 N N . LYS A 1 93 ? 0.653 2.436 -31.119 1.00 92.12 93 LYS A N 1
ATOM 767 C CA . LYS A 1 93 ? -0.535 1.645 -31.434 1.00 92.12 93 LYS A CA 1
ATOM 768 C C . LYS A 1 93 ? -0.944 0.835 -30.210 1.00 92.12 93 LYS A C 1
ATOM 770 O O . LYS A 1 93 ? -0.199 -0.033 -29.759 1.00 92.12 93 LYS A O 1
ATOM 775 N N . ASP A 1 94 ? -2.133 1.124 -29.710 1.00 92.62 94 ASP A N 1
ATOM 776 C CA . ASP A 1 94 ? -2.723 0.408 -28.590 1.00 92.62 94 ASP A CA 1
ATOM 777 C C . ASP A 1 94 ? -3.554 -0.791 -29.093 1.00 92.62 94 ASP A C 1
ATOM 779 O O . ASP A 1 94 ? -4.203 -0.675 -30.140 1.00 92.62 94 ASP A O 1
ATOM 783 N N . PRO A 1 95 ? -3.533 -1.952 -28.409 1.00 89.69 95 PRO A N 1
ATOM 784 C CA . PRO A 1 95 ? -4.325 -3.115 -28.809 1.00 89.69 95 PRO A CA 1
ATOM 785 C C . PRO A 1 95 ? -5.841 -2.871 -28.821 1.00 89.69 95 PRO A C 1
ATOM 787 O O . PRO A 1 95 ? -6.536 -3.473 -29.635 1.00 89.69 95 PRO A O 1
ATOM 790 N N . GLU A 1 96 ? -6.346 -2.005 -27.942 1.00 91.88 96 GLU A N 1
ATOM 791 C CA . GLU A 1 96 ? -7.768 -1.693 -27.780 1.00 91.88 96 GLU A CA 1
ATOM 792 C C . GLU A 1 96 ? -8.165 -0.459 -28.604 1.00 91.88 96 GLU A C 1
ATOM 794 O O . GLU A 1 96 ? -9.155 -0.482 -29.335 1.00 91.88 96 GLU A O 1
ATOM 799 N N . TYR A 1 97 ? -7.366 0.610 -28.545 1.00 91.38 97 TYR A N 1
ATOM 800 C CA . TYR A 1 97 ? -7.685 1.895 -29.182 1.00 91.38 97 TYR A CA 1
ATOM 801 C C . TYR A 1 97 ? -7.094 2.076 -30.585 1.00 91.38 97 TYR A C 1
ATOM 803 O O . TYR A 1 97 ? -7.409 3.058 -31.261 1.00 91.38 97 TYR A O 1
ATOM 811 N N . GLY A 1 98 ? -6.258 1.147 -31.048 1.00 90.50 98 GLY A N 1
ATOM 812 C CA . GLY A 1 98 ? -5.670 1.175 -32.382 1.00 90.50 98 GLY A CA 1
ATOM 813 C C . GLY A 1 98 ? -4.562 2.230 -32.547 1.00 90.50 98 GLY A C 1
ATOM 814 O O . GLY A 1 98 ? -3.843 2.544 -31.592 1.00 90.50 98 GLY A O 1
ATOM 815 N N . PRO A 1 99 ? -4.333 2.744 -33.773 1.00 86.62 99 PRO A N 1
ATOM 816 C CA . PRO A 1 99 ? -3.248 3.691 -34.037 1.00 86.62 99 PRO A CA 1
ATOM 817 C C . PRO A 1 99 ? -3.457 5.006 -33.272 1.00 86.62 99 PRO A C 1
ATOM 819 O O . PRO A 1 99 ? -4.565 5.535 -33.234 1.00 86.62 99 PRO A O 1
ATOM 822 N N . ASN A 1 100 ? -2.381 5.543 -32.685 1.00 85.38 100 ASN A N 1
ATOM 823 C CA . ASN A 1 100 ? -2.389 6.726 -31.805 1.00 85.38 100 ASN A CA 1
ATOM 824 C C . ASN A 1 100 ? -3.203 6.545 -30.505 1.00 85.38 100 ASN A C 1
ATOM 826 O O . ASN A 1 100 ? -3.520 7.517 -29.819 1.00 85.38 100 ASN A O 1
ATOM 830 N N . GLY A 1 101 ? -3.532 5.300 -30.153 1.00 91.25 101 GLY A N 1
ATOM 831 C CA . GLY A 1 101 ? -4.270 4.947 -28.944 1.00 91.25 101 GLY A CA 1
ATOM 832 C C . GLY A 1 101 ? -3.483 5.109 -27.640 1.00 91.25 101 GLY A C 1
ATOM 833 O O . GLY A 1 101 ? -4.077 5.051 -26.565 1.00 91.25 101 GLY A O 1
ATOM 834 N N . CYS A 1 102 ? -2.170 5.354 -27.710 1.00 93.00 102 CYS A N 1
ATOM 835 C CA . CYS A 1 102 ? -1.298 5.462 -26.538 1.00 93.00 102 CYS A CA 1
ATOM 836 C C . CYS A 1 102 ? -1.702 6.555 -25.536 1.00 93.00 102 CYS A C 1
ATOM 838 O O . CYS A 1 102 ? -1.460 6.385 -24.343 1.00 93.00 102 CYS A O 1
ATOM 840 N N . PHE A 1 103 ? -2.325 7.652 -25.980 1.00 94.62 103 PHE A N 1
ATOM 841 C CA . PHE A 1 103 ? -2.798 8.701 -25.070 1.00 94.62 103 PHE A CA 1
ATOM 842 C C . PHE A 1 103 ? -4.046 8.276 -24.303 1.00 94.62 103 PHE A C 1
ATOM 844 O O . PHE A 1 103 ? -4.060 8.410 -23.091 1.00 94.62 103 PHE A O 1
ATOM 851 N N . LYS A 1 104 ? -5.027 7.649 -24.966 1.00 94.31 104 LYS A N 1
ATOM 852 C CA . LYS A 1 104 ? -6.199 7.081 -24.276 1.00 94.31 104 LYS A CA 1
ATOM 853 C C . LYS A 1 104 ? -5.796 5.991 -23.287 1.00 94.31 104 LYS A C 1
ATOM 855 O O . LYS A 1 104 ? -6.313 5.932 -22.178 1.00 94.31 104 LYS A O 1
ATOM 860 N N . ALA A 1 105 ? -4.825 5.161 -23.668 1.00 94.75 105 ALA A N 1
ATOM 861 C CA . ALA A 1 105 ? -4.253 4.172 -22.765 1.00 94.75 105 ALA A CA 1
ATOM 862 C C . ALA A 1 105 ? -3.614 4.830 -21.530 1.00 94.75 105 ALA A C 1
ATOM 864 O O . ALA A 1 105 ? -3.771 4.320 -20.425 1.00 94.75 105 ALA A O 1
ATOM 865 N N . LEU A 1 106 ? -2.931 5.970 -21.695 1.00 95.12 106 LEU A N 1
ATOM 866 C CA . LEU A 1 106 ? -2.387 6.738 -20.575 1.00 95.12 106 LEU A CA 1
ATOM 867 C C . LEU A 1 106 ? -3.491 7.390 -19.732 1.00 95.12 106 LEU A C 1
ATOM 869 O O . LEU A 1 106 ? -3.424 7.308 -18.509 1.00 95.12 106 LEU A O 1
ATOM 873 N N . ASP A 1 107 ? -4.513 7.973 -20.358 1.00 93.56 107 ASP A N 1
ATOM 874 C CA . ASP A 1 107 ? -5.660 8.583 -19.675 1.00 93.56 107 ASP A CA 1
ATOM 875 C C . ASP A 1 107 ? -6.365 7.562 -18.776 1.00 93.56 107 ASP A C 1
ATOM 877 O O . ASP A 1 107 ? -6.665 7.855 -17.621 1.00 93.56 107 ASP A O 1
ATOM 881 N N . ASN A 1 108 ? -6.528 6.324 -19.250 1.00 93.38 108 ASN A N 1
ATOM 882 C CA . ASN A 1 108 ? -7.072 5.233 -18.444 1.00 93.38 108 ASN A CA 1
ATOM 883 C C . ASN A 1 108 ? -6.211 4.904 -17.223 1.00 93.38 108 ASN A C 1
ATOM 885 O O . ASN A 1 108 ? -6.747 4.499 -16.198 1.00 93.38 108 ASN A O 1
ATOM 889 N N . ILE A 1 109 ? -4.882 5.019 -17.330 1.00 93.88 109 ILE A N 1
ATOM 890 C CA . ILE A 1 109 ? -3.966 4.791 -16.204 1.00 93.88 109 ILE A CA 1
ATOM 891 C C . ILE A 1 109 ? -4.064 5.951 -15.210 1.00 93.88 109 ILE A C 1
ATOM 893 O O . ILE A 1 109 ? -4.111 5.714 -14.005 1.00 93.88 109 ILE A O 1
ATOM 897 N N . LEU A 1 110 ? -4.105 7.189 -15.704 1.00 91.38 110 LEU A N 1
ATOM 898 C CA . LEU A 1 110 ? -4.177 8.400 -14.884 1.00 91.38 110 LEU A CA 1
ATOM 899 C C . LEU A 1 110 ? -5.535 8.570 -14.191 1.00 91.38 110 LEU A C 1
ATOM 901 O O . LEU A 1 110 ? -5.581 9.110 -13.090 1.00 91.38 110 LEU A O 1
ATOM 905 N N . GLY A 1 111 ? -6.616 8.079 -14.799 1.00 91.62 111 GLY A N 1
ATOM 906 C CA . GLY A 1 111 ? -7.966 8.086 -14.231 1.00 91.62 111 GLY A CA 1
ATOM 907 C C . GLY A 1 111 ? -8.225 7.006 -13.175 1.00 91.62 111 GLY A C 1
ATOM 908 O O . GLY A 1 111 ? -9.350 6.888 -12.692 1.00 91.62 111 GLY A O 1
ATOM 909 N N . LEU A 1 112 ? -7.225 6.190 -12.818 1.00 92.44 112 LEU A N 1
ATOM 910 C CA . LEU A 1 112 ? -7.379 5.176 -11.777 1.00 92.44 112 LEU A CA 1
ATOM 911 C C . LEU A 1 112 ? -7.442 5.807 -10.386 1.00 92.44 112 LEU A C 1
ATOM 913 O O . LEU A 1 112 ? -6.541 6.543 -9.978 1.00 92.44 112 LEU A O 1
ATOM 917 N N . LYS A 1 113 ? -8.446 5.389 -9.615 1.00 93.31 113 LYS A N 1
ATOM 918 C CA . LYS A 1 113 ? -8.538 5.630 -8.174 1.00 93.31 113 LYS A CA 1
ATOM 919 C C . LYS A 1 113 ? -7.974 4.417 -7.448 1.00 93.31 113 LYS A C 1
ATOM 921 O O . LYS A 1 113 ? -8.469 3.305 -7.630 1.00 93.31 113 LYS A O 1
ATOM 926 N N . LEU A 1 114 ? -6.899 4.605 -6.684 1.00 93.81 114 LEU A N 1
ATOM 927 C CA . LEU A 1 114 ? -6.154 3.499 -6.072 1.00 93.81 114 LEU A CA 1
ATOM 928 C C . LEU A 1 114 ? -6.213 3.559 -4.548 1.00 93.81 114 LEU A C 1
ATOM 930 O O . LEU A 1 114 ? -5.744 4.527 -3.957 1.00 93.81 114 LEU A O 1
ATOM 934 N N . VAL A 1 115 ? -6.703 2.501 -3.907 1.00 95.19 115 VAL A N 1
ATOM 935 C CA . VAL A 1 115 ? -6.593 2.319 -2.454 1.00 95.19 115 VAL A CA 1
ATOM 936 C C . VAL A 1 115 ? -5.319 1.537 -2.153 1.00 95.19 115 VAL A C 1
ATOM 938 O O . VAL A 1 115 ? -5.085 0.474 -2.734 1.00 95.19 115 VAL A O 1
ATOM 941 N N . GLN A 1 116 ? -4.490 2.062 -1.253 1.00 94.94 116 GLN A N 1
ATOM 942 C CA . GLN A 1 116 ? -3.299 1.375 -0.755 1.00 94.94 116 GLN A CA 1
ATOM 943 C C . GLN A 1 116 ? -3.579 0.825 0.640 1.00 94.94 116 GLN A C 1
ATOM 945 O O . GLN A 1 116 ? -3.989 1.568 1.530 1.00 94.94 116 GLN A O 1
ATOM 950 N N . VAL A 1 117 ? -3.351 -0.474 0.819 1.00 96.50 117 VAL A N 1
ATOM 951 C CA . VAL A 1 117 ? -3.597 -1.189 2.072 1.00 96.50 117 VAL A CA 1
ATOM 952 C C . VAL A 1 117 ? -2.285 -1.797 2.552 1.00 96.50 117 VAL A C 1
ATOM 954 O O . VAL A 1 117 ? -1.754 -2.697 1.906 1.00 96.50 117 VAL A O 1
ATOM 957 N N . LEU A 1 118 ? -1.758 -1.305 3.671 1.00 95.38 118 LEU A N 1
ATOM 958 C CA . LEU A 1 118 ? -0.620 -1.902 4.365 1.00 95.38 118 LEU A CA 1
ATOM 959 C C . LEU A 1 118 ? -1.123 -3.012 5.288 1.00 95.38 118 LEU A C 1
ATOM 961 O O . LEU A 1 118 ? -1.843 -2.745 6.250 1.00 95.38 118 LEU A O 1
ATOM 965 N N . ASN A 1 119 ? -0.731 -4.252 5.008 1.00 94.62 119 ASN A N 1
ATOM 966 C CA . ASN A 1 119 ? -1.008 -5.385 5.877 1.00 94.62 119 ASN A CA 1
ATOM 967 C C . ASN A 1 119 ? -0.025 -5.397 7.051 1.00 94.62 119 ASN A C 1
ATOM 969 O O . ASN A 1 119 ? 1.158 -5.682 6.877 1.00 94.62 119 ASN A O 1
ATOM 973 N N . MET A 1 120 ? -0.528 -5.146 8.258 1.00 93.75 120 MET A N 1
ATOM 974 C CA . MET A 1 120 ? 0.292 -5.080 9.469 1.00 93.75 120 MET A CA 1
ATOM 975 C C . MET A 1 120 ? 0.797 -6.457 9.932 1.00 93.75 120 MET A C 1
ATOM 977 O O . MET A 1 120 ? 1.703 -6.520 10.758 1.00 93.75 120 MET A O 1
ATOM 981 N N . VAL A 1 121 ? 0.255 -7.558 9.390 1.00 91.31 121 VAL A N 1
ATOM 982 C CA . VAL A 1 121 ? 0.727 -8.934 9.639 1.00 91.31 121 VAL A CA 1
ATOM 983 C C . VAL A 1 121 ? 1.937 -9.287 8.767 1.00 91.31 121 VAL A C 1
ATOM 985 O O . VAL A 1 121 ? 2.829 -10.010 9.216 1.00 91.31 121 VAL A O 1
ATOM 988 N N . SER A 1 122 ? 1.955 -8.845 7.504 1.00 89.50 122 SER A N 1
ATOM 989 C CA . SER A 1 122 ? 2.993 -9.218 6.530 1.00 89.50 122 SER A CA 1
ATOM 990 C C . SER A 1 122 ? 3.986 -8.108 6.187 1.00 89.50 122 SER A C 1
ATOM 992 O O . SER A 1 122 ? 4.997 -8.422 5.570 1.00 89.50 122 SER A O 1
ATOM 994 N N . ASP A 1 123 ? 3.726 -6.856 6.578 1.00 89.50 123 ASP A N 1
ATOM 995 C CA . ASP A 1 123 ? 4.481 -5.662 6.150 1.00 89.50 123 ASP A CA 1
ATOM 996 C C . ASP A 1 123 ? 4.460 -5.439 4.621 1.00 89.50 123 ASP A C 1
ATOM 998 O O . ASP A 1 123 ? 5.362 -4.857 4.020 1.00 89.50 123 ASP A O 1
ATOM 1002 N N . GLU A 1 124 ? 3.405 -5.915 3.952 1.00 90.81 124 GLU A N 1
ATOM 1003 C CA . GLU A 1 124 ? 3.232 -5.741 2.509 1.00 90.81 124 GLU A CA 1
ATOM 1004 C C . GLU A 1 124 ? 2.137 -4.723 2.189 1.00 90.81 124 GLU A C 1
ATOM 1006 O O . GLU A 1 124 ? 1.074 -4.698 2.813 1.00 90.81 124 GLU A O 1
ATOM 1011 N N . ILE A 1 125 ? 2.393 -3.889 1.176 1.00 92.62 125 ILE A N 1
ATOM 1012 C CA . ILE A 1 125 ? 1.422 -2.923 0.656 1.00 92.62 125 ILE A CA 1
ATOM 1013 C C . ILE A 1 125 ? 0.732 -3.517 -0.570 1.00 92.62 125 ILE A C 1
ATOM 1015 O O . ILE A 1 125 ? 1.351 -3.721 -1.619 1.00 92.62 125 ILE A O 1
ATOM 1019 N N . PHE A 1 126 ? -0.575 -3.706 -0.456 1.00 94.88 126 PHE A N 1
ATOM 1020 C CA . PHE A 1 126 ? -1.457 -4.093 -1.547 1.00 94.88 126 PHE A CA 1
ATOM 1021 C C . PHE A 1 126 ? -2.098 -2.848 -2.162 1.00 94.88 126 PHE A C 1
ATOM 1023 O O . PHE A 1 126 ? -2.402 -1.877 -1.471 1.00 94.88 126 PHE A O 1
ATOM 1030 N N . THR A 1 127 ? -2.264 -2.831 -3.485 1.00 95.25 127 THR A N 1
ATOM 1031 C CA . THR A 1 127 ? -2.848 -1.692 -4.209 1.00 95.25 127 THR A CA 1
ATOM 1032 C C . THR A 1 127 ? -4.034 -2.159 -5.028 1.00 95.25 127 THR A C 1
ATOM 1034 O O . THR A 1 127 ? -3.874 -2.961 -5.948 1.00 95.25 127 THR A O 1
ATOM 1037 N N . TYR A 1 128 ? -5.206 -1.606 -4.735 1.00 95.50 128 TYR A N 1
ATOM 1038 C CA . TYR A 1 128 ? -6.463 -1.995 -5.356 1.00 95.50 128 TYR A CA 1
ATOM 1039 C C . TYR A 1 128 ? -7.031 -0.830 -6.169 1.00 95.50 128 TYR A C 1
ATOM 1041 O O . TYR A 1 128 ? -7.258 0.244 -5.609 1.00 95.50 128 TYR A O 1
ATOM 1049 N N . PRO A 1 129 ? -7.277 -1.002 -7.481 1.00 95.25 129 PRO A N 1
ATOM 1050 C CA . PRO A 1 129 ? -8.092 -0.050 -8.221 1.00 95.25 129 PRO A CA 1
ATOM 1051 C C . PRO A 1 129 ? -9.539 -0.168 -7.749 1.00 95.25 129 PRO A C 1
ATOM 1053 O O . PRO A 1 129 ? -10.044 -1.292 -7.662 1.00 95.25 129 PRO A O 1
ATOM 1056 N N . VAL A 1 130 ? -10.176 0.962 -7.458 1.00 95.25 130 VAL A N 1
ATOM 1057 C CA . VAL A 1 130 ? -11.577 1.035 -7.027 1.00 95.25 130 VAL A CA 1
ATOM 1058 C C . VAL A 1 130 ? -12.400 1.895 -7.978 1.00 95.25 130 VAL A C 1
ATOM 1060 O O . VAL A 1 130 ? -11.875 2.817 -8.608 1.00 95.25 130 VAL A O 1
ATOM 1063 N N . GLN A 1 131 ? -13.683 1.575 -8.098 1.00 92.25 131 GLN A N 1
ATOM 1064 C CA . GLN A 1 131 ? -14.646 2.327 -8.903 1.00 92.25 131 GLN A CA 1
ATOM 1065 C C . GLN A 1 131 ? -15.522 3.239 -8.039 1.00 92.25 131 GLN A C 1
ATOM 1067 O O . GLN A 1 131 ? -15.646 3.057 -6.827 1.00 92.25 131 GLN A O 1
ATOM 1072 N N . ASP A 1 132 ? -16.155 4.223 -8.677 1.00 89.81 132 ASP A N 1
ATOM 1073 C CA . ASP A 1 132 ? -17.125 5.086 -8.004 1.00 89.81 132 ASP A CA 1
ATOM 1074 C C . ASP A 1 132 ? -18.356 4.284 -7.566 1.00 89.81 132 ASP A C 1
ATOM 1076 O O . ASP A 1 132 ? -18.924 3.522 -8.347 1.00 89.81 132 ASP A O 1
ATOM 1080 N N . GLY A 1 133 ? -18.749 4.442 -6.299 1.00 90.94 133 GLY A N 1
ATOM 1081 C CA . GLY A 1 133 ? -19.825 3.666 -5.676 1.00 90.94 133 GLY A CA 1
ATOM 1082 C C . GLY A 1 133 ? -19.438 2.248 -5.229 1.00 90.94 133 GLY A C 1
ATOM 1083 O O . GLY A 1 133 ? -20.299 1.527 -4.726 1.00 90.94 133 GLY A O 1
ATOM 1084 N N . GLU A 1 134 ? -18.175 1.826 -5.376 1.00 94.62 134 GLU A N 1
ATOM 1085 C CA . GLU A 1 134 ? -17.700 0.545 -4.834 1.00 94.62 134 GLU A CA 1
ATOM 1086 C C . GLU A 1 134 ? -17.710 0.586 -3.298 1.00 94.62 134 GLU A C 1
ATOM 1088 O O . GLU A 1 134 ? -17.100 1.461 -2.680 1.00 94.62 134 GLU A O 1
ATOM 1093 N N . ALA A 1 135 ? -18.413 -0.359 -2.671 1.00 95.56 135 ALA A N 1
ATOM 1094 C CA . ALA A 1 135 ? -18.484 -0.465 -1.217 1.00 95.56 135 ALA A CA 1
ATOM 1095 C C . ALA A 1 135 ? -17.204 -1.081 -0.632 1.00 95.56 135 ALA A C 1
ATOM 1097 O O . ALA A 1 135 ? -16.585 -1.958 -1.240 1.00 95.56 135 ALA A O 1
ATOM 1098 N N . VAL A 1 136 ? -16.851 -0.693 0.597 1.00 96.38 136 VAL A N 1
ATOM 1099 C CA . VAL A 1 136 ? -15.709 -1.269 1.330 1.00 96.38 136 VAL A CA 1
ATOM 1100 C C . VAL A 1 136 ? -15.835 -2.789 1.480 1.00 96.38 136 VAL A C 1
ATOM 1102 O O . VAL A 1 136 ? -14.820 -3.472 1.422 1.00 96.38 136 VAL A O 1
ATOM 1105 N N . SER A 1 137 ? -17.044 -3.352 1.580 1.00 96.38 137 SER A N 1
ATOM 1106 C CA . SER A 1 137 ? -17.234 -4.810 1.633 1.00 96.38 137 SER A CA 1
ATOM 1107 C C . SER A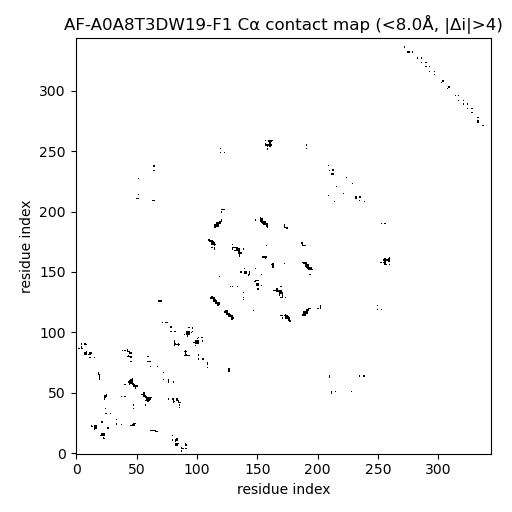 1 137 ? -16.661 -5.548 0.413 1.00 96.38 137 SER A C 1
ATOM 1109 O O . SER A 1 137 ? -16.062 -6.606 0.567 1.00 96.38 137 SER A O 1
ATOM 1111 N N . VAL A 1 138 ? -16.778 -4.971 -0.789 1.00 96.69 138 VA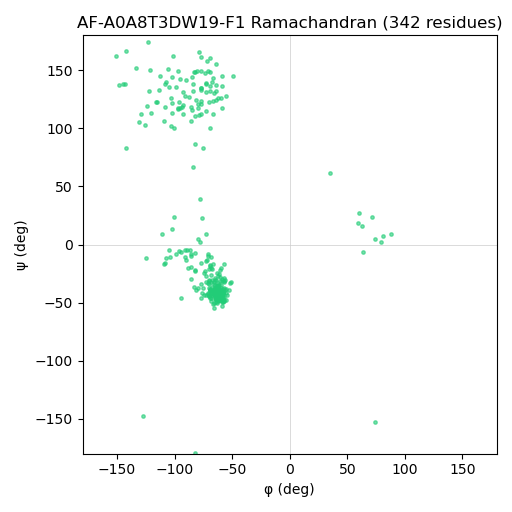L A N 1
ATOM 1112 C CA . VAL A 1 138 ? -16.212 -5.549 -2.024 1.00 96.69 138 VAL A CA 1
ATOM 1113 C C . VAL A 1 138 ? -14.684 -5.481 -1.996 1.00 96.69 138 VAL A C 1
ATOM 1115 O O . VAL A 1 138 ? -13.996 -6.421 -2.396 1.00 96.69 138 VAL A O 1
ATOM 1118 N N . LEU A 1 139 ? -14.133 -4.385 -1.468 1.00 96.50 139 LEU A N 1
ATOM 1119 C CA . LEU A 1 139 ? -12.696 -4.262 -1.243 1.00 96.50 139 LEU A CA 1
ATOM 1120 C C . LEU A 1 139 ? -12.199 -5.313 -0.233 1.00 96.50 139 LEU A C 1
ATOM 1122 O O . LEU A 1 139 ? -11.149 -5.907 -0.462 1.00 96.50 139 LEU A O 1
ATOM 1126 N N . GLN A 1 140 ? -12.950 -5.584 0.839 1.00 97.44 140 GLN A N 1
ATOM 1127 C CA . GLN A 1 140 ? -12.597 -6.601 1.838 1.00 97.44 140 GLN A CA 1
ATOM 1128 C C . GLN A 1 140 ? -12.529 -8.012 1.236 1.00 97.44 140 GLN A C 1
ATOM 1130 O O . GLN A 1 140 ? -11.590 -8.751 1.529 1.00 97.44 140 GLN A O 1
ATOM 1135 N N . GLU A 1 141 ? -13.453 -8.375 0.343 1.00 97.19 141 GLU A N 1
ATOM 1136 C CA . GLU A 1 141 ? -13.405 -9.654 -0.389 1.00 97.19 141 GLU A CA 1
ATOM 1137 C C . GLU A 1 141 ? -12.132 -9.775 -1.244 1.00 97.19 141 GLU A C 1
ATOM 1139 O O . GLU A 1 141 ? -11.493 -10.822 -1.296 1.00 97.19 141 GLU A O 1
ATOM 1144 N N . ARG A 1 142 ? -11.701 -8.683 -1.885 1.00 97.06 142 ARG A N 1
ATOM 1145 C CA . ARG A 1 142 ? -10.457 -8.669 -2.674 1.00 97.06 142 ARG A CA 1
ATOM 1146 C C . ARG A 1 142 ? -9.214 -8.754 -1.793 1.00 97.06 142 ARG A C 1
ATOM 1148 O O . ARG A 1 142 ? -8.263 -9.438 -2.155 1.00 97.06 142 ARG A O 1
ATOM 1155 N N . ILE A 1 143 ? -9.239 -8.097 -0.634 1.00 97.19 143 ILE A N 1
ATOM 1156 C CA . ILE A 1 143 ? -8.176 -8.190 0.373 1.00 97.19 143 ILE A CA 1
ATOM 1157 C C . ILE A 1 143 ? -8.058 -9.619 0.906 1.00 97.19 143 ILE A C 1
ATOM 1159 O O . ILE A 1 143 ? -6.942 -10.090 1.120 1.00 97.19 143 ILE A O 1
ATOM 1163 N N . GLU A 1 144 ? -9.171 -10.329 1.094 1.00 97.62 144 GLU A N 1
ATOM 1164 C CA . GLU A 1 144 ? -9.164 -11.727 1.536 1.00 97.62 144 GLU A CA 1
ATOM 1165 C C . GLU A 1 144 ? -8.396 -12.622 0.557 1.00 97.62 144 GLU A C 1
ATOM 1167 O O . GLU A 1 144 ? -7.589 -13.435 0.996 1.00 97.62 144 GLU A O 1
ATOM 1172 N N . ILE A 1 145 ? -8.565 -12.428 -0.755 1.00 97.00 145 ILE A N 1
ATOM 1173 C CA . ILE A 1 145 ? -7.861 -13.215 -1.783 1.00 97.00 145 ILE A CA 1
ATOM 1174 C C . ILE A 1 145 ? -6.336 -13.069 -1.661 1.00 97.00 145 ILE A C 1
ATOM 1176 O O . ILE A 1 145 ? -5.610 -14.056 -1.782 1.00 97.00 145 ILE A O 1
ATOM 1180 N N . ASP A 1 146 ? -5.848 -11.852 -1.412 1.00 95.56 146 ASP A N 1
ATOM 1181 C CA . ASP A 1 146 ? -4.410 -11.564 -1.365 1.00 95.56 146 ASP A CA 1
ATOM 1182 C C . ASP A 1 146 ? -3.785 -11.843 0.016 1.00 95.56 146 ASP A C 1
ATOM 1184 O O . ASP A 1 146 ? -2.603 -12.181 0.109 1.00 95.56 146 ASP A O 1
ATOM 1188 N N . THR A 1 147 ? -4.557 -11.711 1.100 1.00 95.00 147 THR A N 1
ATOM 1189 C CA . THR A 1 147 ? -4.044 -11.790 2.483 1.00 95.00 147 THR A CA 1
ATOM 1190 C C . THR A 1 147 ? -4.460 -13.049 3.241 1.00 95.00 147 THR A C 1
ATOM 1192 O O . THR A 1 147 ? -3.834 -13.377 4.248 1.00 95.00 147 THR A O 1
ATOM 1195 N N . ASN A 1 148 ? -5.477 -13.772 2.764 1.00 95.69 148 ASN A N 1
ATOM 1196 C CA . ASN A 1 148 ? -6.169 -14.869 3.452 1.00 95.69 148 ASN A CA 1
ATOM 1197 C C . ASN A 1 148 ? -6.817 -14.481 4.796 1.00 95.69 148 ASN A C 1
ATOM 1199 O O . ASN A 1 148 ? -7.114 -15.356 5.608 1.00 95.69 148 ASN A O 1
ATOM 1203 N N . ILE A 1 149 ? -7.041 -13.186 5.046 1.00 96.31 149 ILE A N 1
ATOM 1204 C CA . ILE A 1 149 ? -7.760 -12.709 6.233 1.00 96.31 149 ILE A CA 1
ATOM 1205 C C . ILE A 1 149 ? -9.240 -12.565 5.854 1.00 96.31 149 ILE A C 1
ATOM 1207 O O . ILE A 1 149 ? -9.542 -11.775 4.958 1.00 96.31 149 ILE A O 1
ATOM 1211 N N . PRO A 1 150 ? -10.181 -13.270 6.506 1.00 97.06 150 PRO A N 1
ATOM 1212 C CA . PRO A 1 150 ? -11.594 -13.193 6.145 1.00 97.06 150 PRO A CA 1
ATOM 1213 C C . PRO A 1 150 ? -12.186 -11.819 6.507 1.00 97.06 150 PRO A C 1
ATOM 1215 O O . PRO A 1 150 ? -11.797 -11.258 7.535 1.00 97.06 150 PRO A O 1
ATOM 1218 N N . PRO A 1 151 ? -13.176 -11.286 5.761 1.00 96.50 151 PRO A N 1
ATOM 1219 C CA . PRO A 1 151 ? -13.743 -9.950 5.977 1.00 96.50 151 PRO A CA 1
ATOM 1220 C C . PRO A 1 151 ? -14.202 -9.665 7.414 1.00 96.50 151 PRO A C 1
ATOM 1222 O O . PRO A 1 151 ? -14.068 -8.544 7.894 1.00 96.50 151 PRO A O 1
ATOM 1225 N N . ALA A 1 152 ? -14.689 -10.683 8.132 1.00 95.50 152 ALA A N 1
ATOM 1226 C CA . ALA A 1 152 ? -15.096 -10.564 9.534 1.00 95.50 152 ALA A CA 1
ATOM 1227 C C . ALA A 1 152 ? -13.931 -10.232 10.491 1.00 95.50 152 ALA A C 1
ATOM 1229 O O . ALA A 1 152 ? -14.139 -9.582 11.519 1.00 95.50 152 ALA A O 1
ATOM 1230 N N . ASN A 1 153 ? -12.715 -10.658 10.141 1.00 96.38 153 ASN A N 1
ATOM 1231 C CA . ASN A 1 153 ? -11.500 -10.436 10.922 1.00 96.38 153 ASN A CA 1
ATOM 1232 C C . ASN A 1 153 ? -10.670 -9.255 10.408 1.00 96.38 153 ASN A C 1
ATOM 1234 O O . ASN A 1 153 ? -9.717 -8.863 11.077 1.00 96.38 153 ASN A O 1
ATOM 1238 N N . GLN A 1 154 ? -11.017 -8.680 9.253 1.00 97.06 154 GLN A N 1
ATOM 1239 C CA . GLN A 1 154 ? -10.322 -7.522 8.702 1.00 97.06 154 GLN A CA 1
ATOM 1240 C C . GLN A 1 154 ? -10.735 -6.245 9.440 1.00 97.06 154 GLN A C 1
ATOM 1242 O O . GLN A 1 154 ? -11.854 -5.751 9.291 1.00 97.06 154 GLN A O 1
ATOM 1247 N N . GLU A 1 155 ? -9.804 -5.663 10.187 1.00 96.38 155 GLU A N 1
ATOM 1248 C CA . GLU A 1 155 ? -9.944 -4.328 10.755 1.00 96.38 155 GLU A CA 1
ATOM 1249 C C . GLU A 1 155 ? -9.123 -3.330 9.942 1.00 96.38 155 GLU A C 1
ATOM 1251 O O . GLU A 1 155 ? -7.899 -3.260 10.042 1.00 96.38 155 GLU A O 1
ATOM 1256 N N . LEU A 1 156 ? -9.822 -2.570 9.100 1.00 97.25 156 LEU A N 1
ATOM 1257 C CA . LEU A 1 156 ? -9.232 -1.549 8.244 1.00 97.25 156 LEU A CA 1
ATOM 1258 C C . LEU A 1 156 ? -9.281 -0.194 8.950 1.00 97.25 156 LEU A C 1
ATOM 1260 O O . LEU A 1 156 ? -10.362 0.364 9.139 1.00 97.25 156 LEU A O 1
ATOM 1264 N N . LEU A 1 157 ? -8.120 0.347 9.314 1.00 96.69 157 LEU A N 1
ATOM 1265 C CA . LEU A 1 157 ? -7.986 1.638 9.984 1.00 96.69 157 LEU A CA 1
ATOM 1266 C C . LEU A 1 157 ? -7.397 2.696 9.050 1.00 96.69 157 LEU A C 1
ATOM 1268 O O . LEU A 1 157 ? -6.421 2.460 8.341 1.00 96.69 157 LEU A O 1
ATOM 1272 N N . LEU A 1 158 ? -7.958 3.899 9.101 1.00 94.94 158 LEU A N 1
ATOM 1273 C CA . LEU A 1 158 ? -7.346 5.106 8.546 1.00 94.94 158 LEU A CA 1
ATOM 1274 C C . LEU A 1 158 ? -6.272 5.650 9.496 1.00 94.94 158 LEU A C 1
ATOM 1276 O O . LEU A 1 158 ? -6.270 5.331 10.683 1.00 94.94 158 LEU A O 1
ATOM 1280 N N . GLU A 1 159 ? -5.420 6.556 9.017 1.00 90.88 159 GLU A N 1
ATOM 1281 C CA . GLU A 1 159 ? -4.354 7.197 9.814 1.00 90.88 159 GLU A CA 1
ATOM 1282 C C . GLU A 1 159 ? -4.839 7.812 11.139 1.00 90.88 159 GLU A C 1
ATOM 1284 O O . GLU A 1 159 ? -4.124 7.794 12.139 1.00 90.88 159 GLU A O 1
ATOM 1289 N N . ALA A 1 160 ? -6.079 8.307 11.179 1.00 91.25 160 ALA A N 1
ATOM 1290 C CA . ALA A 1 160 ? -6.699 8.866 12.381 1.00 91.25 160 ALA A CA 1
ATOM 1291 C C . ALA A 1 160 ? -7.243 7.808 13.373 1.00 91.25 160 ALA A C 1
ATOM 1293 O O . ALA A 1 160 ? -7.904 8.170 14.348 1.00 91.25 160 ALA A O 1
ATOM 1294 N N . GLY A 1 161 ? -7.029 6.512 13.118 1.00 92.69 161 GLY A N 1
ATOM 1295 C CA . GLY A 1 161 ? -7.576 5.402 13.907 1.00 92.69 161 GLY A CA 1
ATOM 1296 C C . GLY A 1 161 ? -9.084 5.202 13.738 1.00 92.69 161 GLY A C 1
ATOM 1297 O O . GLY A 1 161 ? -9.746 4.687 14.635 1.00 92.69 161 GLY A O 1
ATOM 1298 N N . LEU A 1 162 ? -9.646 5.664 12.619 1.00 93.81 162 LEU A N 1
ATOM 1299 C CA . LEU A 1 162 ? -11.044 5.437 12.250 1.00 93.81 162 LEU A CA 1
ATOM 1300 C C . LEU A 1 162 ? -11.165 4.118 11.493 1.00 93.81 162 LEU A C 1
ATOM 1302 O O . LEU A 1 162 ? -10.472 3.939 10.492 1.00 93.81 162 LEU A O 1
ATOM 1306 N N . ALA A 1 163 ? -12.057 3.238 11.943 1.00 94.56 163 ALA A N 1
ATOM 1307 C CA . ALA A 1 163 ? -12.389 2.024 11.213 1.00 94.56 163 ALA A CA 1
ATOM 1308 C C . ALA A 1 163 ? -13.225 2.348 9.968 1.00 94.56 163 ALA A C 1
ATOM 1310 O O . ALA A 1 163 ? -14.132 3.183 10.019 1.00 94.56 163 ALA A O 1
ATOM 1311 N N . LEU A 1 164 ? -12.915 1.690 8.853 1.00 93.94 164 LEU A N 1
ATOM 1312 C CA . LEU A 1 164 ? -13.720 1.765 7.641 1.00 93.94 164 LEU A CA 1
ATOM 1313 C C . LEU A 1 164 ? -14.974 0.902 7.789 1.00 93.94 164 LEU A C 1
ATOM 1315 O O . LEU A 1 164 ? -14.900 -0.302 8.023 1.00 93.94 164 LEU A O 1
ATOM 1319 N N . GLU A 1 165 ? -16.132 1.531 7.617 1.00 92.88 165 GLU A N 1
ATOM 1320 C CA . GLU A 1 165 ? -17.423 0.851 7.686 1.00 92.88 165 GLU A CA 1
ATOM 1321 C C . GLU A 1 165 ? -17.687 0.061 6.392 1.00 92.88 165 GLU A C 1
ATOM 1323 O O . GLU A 1 165 ? -17.566 0.641 5.309 1.00 92.88 165 GLU A O 1
ATOM 1328 N N . PRO A 1 166 ? -18.148 -1.203 6.445 1.00 91.38 166 PRO A N 1
ATOM 1329 C CA . PRO A 1 166 ? -18.356 -2.025 5.244 1.00 91.38 166 PRO A CA 1
ATOM 1330 C C . PRO A 1 166 ? -19.304 -1.413 4.201 1.00 91.38 166 PRO A C 1
ATOM 1332 O O . PRO A 1 166 ? -19.175 -1.672 3.008 1.00 91.38 166 PRO A O 1
ATOM 1335 N N . LYS A 1 167 ? -20.261 -0.590 4.653 1.00 91.25 167 LYS A N 1
ATOM 1336 C CA . LYS A 1 167 ? -21.260 0.083 3.802 1.00 91.25 167 LYS A CA 1
ATOM 1337 C C . LYS A 1 167 ? -20.778 1.408 3.209 1.00 91.25 167 LYS A C 1
ATOM 1339 O O . LYS A 1 167 ? -21.491 1.992 2.400 1.00 91.25 167 LYS A O 1
ATOM 1344 N N . SER A 1 168 ? -19.637 1.921 3.663 1.00 93.25 168 SER A N 1
ATOM 1345 C CA . SER A 1 168 ? -19.077 3.170 3.149 1.00 93.25 168 SER A CA 1
ATOM 1346 C C . SER A 1 168 ? -18.406 2.954 1.790 1.00 93.25 168 SER A C 1
ATOM 1348 O O . SER A 1 168 ? -18.110 1.821 1.409 1.00 93.25 168 SER A O 1
ATOM 1350 N N . GLU A 1 169 ? -18.191 4.034 1.039 1.00 94.06 169 GLU A N 1
ATOM 1351 C CA . GLU A 1 169 ? -17.545 3.958 -0.274 1.00 94.06 169 GLU A CA 1
ATOM 1352 C C . GLU A 1 169 ? -16.027 3.790 -0.133 1.00 94.06 169 GLU A C 1
ATOM 1354 O O . GLU A 1 169 ? -15.375 4.500 0.636 1.00 94.06 169 GLU A O 1
ATOM 1359 N N . ALA A 1 170 ? -15.434 2.883 -0.907 1.00 92.94 170 ALA A N 1
ATOM 1360 C CA . ALA A 1 170 ? -13.990 2.648 -0.925 1.00 92.94 170 ALA A CA 1
ATOM 1361 C C . ALA A 1 170 ? -13.206 3.832 -1.526 1.00 92.94 170 ALA A C 1
ATOM 1363 O O . ALA A 1 170 ? -12.022 4.014 -1.253 1.00 92.94 170 ALA A O 1
ATOM 1364 N N . THR A 1 171 ? -13.865 4.687 -2.309 1.00 90.31 171 THR A N 1
ATOM 1365 C CA . THR A 1 171 ? -13.277 5.899 -2.900 1.00 90.31 171 THR A CA 1
ATOM 1366 C C . THR A 1 171 ? -12.820 6.918 -1.857 1.00 90.31 171 THR A C 1
ATOM 1368 O O . THR A 1 171 ? -11.896 7.682 -2.131 1.00 90.31 171 THR A O 1
ATOM 1371 N N . GLN A 1 172 ? -13.386 6.904 -0.643 1.00 88.06 172 GLN A N 1
ATOM 1372 C CA . GLN A 1 172 ? -13.015 7.835 0.432 1.00 88.06 172 GLN A CA 1
ATOM 1373 C C . GLN A 1 172 ? -11.545 7.705 0.869 1.00 88.06 172 GLN A C 1
ATOM 1375 O O . GLN A 1 172 ? -10.969 8.654 1.400 1.00 88.06 172 GLN A O 1
ATOM 1380 N N . CYS A 1 173 ? -10.944 6.529 0.665 1.00 88.38 173 CYS A N 1
ATOM 1381 C CA . CYS A 1 173 ? -9.545 6.241 0.972 1.00 88.38 173 CYS A CA 1
ATOM 1382 C C . CYS A 1 173 ? -8.694 6.033 -0.290 1.00 88.38 173 CYS A C 1
ATOM 1384 O O . CYS A 1 173 ? -7.531 5.640 -0.192 1.00 88.38 173 CYS A O 1
ATOM 1386 N N . ALA A 1 174 ? -9.253 6.307 -1.471 1.00 90.12 174 ALA A N 1
ATOM 1387 C CA . ALA A 1 174 ? -8.548 6.168 -2.730 1.00 90.12 174 ALA A CA 1
ATOM 1388 C C . ALA A 1 174 ? -7.723 7.415 -3.062 1.00 90.12 174 ALA A C 1
ATOM 1390 O O . ALA A 1 174 ? -8.117 8.559 -2.835 1.00 90.12 174 ALA A O 1
ATOM 1391 N N . VAL A 1 175 ? -6.567 7.174 -3.663 1.00 87.06 175 VAL A N 1
ATOM 1392 C CA . VAL A 1 175 ? -5.713 8.184 -4.271 1.00 87.06 175 VAL A CA 1
ATOM 1393 C C . VAL A 1 175 ? -6.196 8.427 -5.697 1.00 87.06 175 VAL A C 1
ATOM 1395 O O . VAL A 1 175 ? -6.137 7.515 -6.524 1.00 87.06 175 VAL A O 1
ATOM 1398 N N . ASP A 1 176 ? -6.630 9.652 -5.992 1.00 85.56 176 ASP A N 1
ATOM 1399 C CA . ASP A 1 176 ? -6.923 10.101 -7.355 1.00 85.56 176 ASP A CA 1
ATOM 1400 C C . ASP A 1 176 ? -5.755 10.936 -7.895 1.00 85.56 176 ASP A C 1
ATOM 1402 O O . ASP A 1 176 ? -5.615 12.124 -7.583 1.00 85.56 176 ASP A O 1
ATOM 1406 N N . TYR A 1 177 ? -4.910 10.309 -8.715 1.00 78.75 177 TYR A N 1
ATOM 1407 C CA . TYR A 1 177 ? -3.701 10.932 -9.259 1.00 78.75 177 TYR A CA 1
ATOM 1408 C C . TYR A 1 177 ? -3.978 12.079 -10.236 1.00 78.75 177 TYR A C 1
ATOM 1410 O O . TYR A 1 177 ? -3.082 12.893 -10.455 1.00 78.75 177 TYR A O 1
ATOM 1418 N N . SER A 1 178 ? -5.199 12.208 -10.767 1.00 76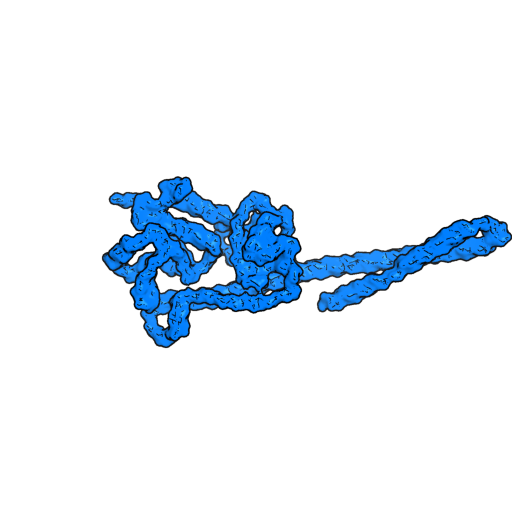.50 178 SER A N 1
ATOM 1419 C CA . SER A 1 178 ? -5.577 13.346 -11.612 1.00 76.50 178 SER A CA 1
ATOM 1420 C C . SER A 1 178 ? -5.688 14.660 -10.826 1.00 76.50 178 SER A C 1
ATOM 1422 O O . SER A 1 178 ? -5.568 15.742 -11.398 1.00 76.50 178 SER A O 1
ATOM 1424 N N . THR A 1 179 ? -5.866 14.575 -9.504 1.00 74.88 179 THR A N 1
ATOM 1425 C CA . THR A 1 179 ? -6.106 15.729 -8.619 1.00 74.88 179 THR A CA 1
ATOM 1426 C C . THR A 1 179 ? -4.893 16.124 -7.769 1.00 74.88 179 THR A C 1
ATOM 1428 O O . THR A 1 179 ? -4.930 17.119 -7.041 1.00 74.88 179 THR A O 1
ATOM 1431 N N . ILE A 1 180 ? -3.798 15.360 -7.836 1.00 71.75 180 ILE A N 1
ATOM 1432 C CA . ILE A 1 180 ? -2.626 15.552 -6.974 1.00 71.75 180 ILE A CA 1
ATOM 1433 C C . ILE A 1 180 ? -1.686 16.595 -7.584 1.00 71.75 180 ILE A C 1
ATOM 1435 O O . ILE A 1 180 ? -0.927 16.308 -8.501 1.00 71.75 180 ILE A O 1
ATOM 1439 N N . ASP A 1 181 ? -1.660 17.795 -7.000 1.00 60.03 181 ASP A N 1
ATOM 1440 C CA . ASP A 1 181 ? -0.782 18.912 -7.406 1.00 60.03 181 ASP A CA 1
ATOM 1441 C C . ASP A 1 181 ? 0.691 18.751 -6.942 1.00 60.03 181 ASP A C 1
ATOM 1443 O O . ASP A 1 181 ? 1.404 19.723 -6.715 1.00 60.03 181 ASP A O 1
ATOM 1447 N N . GLY A 1 182 ? 1.161 17.525 -6.673 1.00 60.00 182 GLY A N 1
ATOM 1448 C CA . GLY A 1 182 ? 2.542 17.231 -6.237 1.00 60.00 182 GLY A CA 1
ATOM 1449 C C . GLY A 1 182 ? 2.984 17.820 -4.881 1.00 60.00 182 GLY A C 1
ATOM 1450 O O . GLY A 1 182 ? 4.066 17.497 -4.398 1.00 60.00 182 GLY A O 1
ATOM 1451 N N . ARG A 1 183 ? 2.160 18.663 -4.241 1.00 53.97 183 ARG A N 1
ATOM 1452 C CA . ARG A 1 183 ? 2.423 19.305 -2.937 1.00 53.97 183 ARG A CA 1
ATOM 1453 C C . ARG A 1 183 ? 2.110 18.414 -1.737 1.00 53.97 183 ARG A C 1
ATOM 1455 O O . ARG A 1 183 ? 2.619 18.664 -0.649 1.00 53.97 183 ARG A O 1
ATOM 1462 N N . ARG A 1 184 ? 1.255 17.402 -1.915 1.00 54.66 184 ARG A N 1
ATOM 1463 C CA . ARG A 1 184 ? 0.980 16.392 -0.887 1.00 54.66 184 ARG A CA 1
ATOM 1464 C C . ARG A 1 184 ? 2.077 15.333 -0.934 1.00 54.66 184 ARG A C 1
ATOM 1466 O O . ARG A 1 184 ? 2.146 14.574 -1.894 1.00 54.66 184 ARG A O 1
ATOM 1473 N N . THR A 1 185 ? 2.920 15.294 0.093 1.00 54.78 185 THR A N 1
ATOM 1474 C CA . THR A 1 185 ? 3.886 14.203 0.305 1.00 54.78 185 THR A CA 1
ATOM 1475 C C . THR A 1 185 ? 3.226 12.927 0.813 1.00 54.78 185 THR A C 1
ATOM 1477 O O . THR A 1 185 ? 3.751 11.842 0.573 1.00 54.78 185 THR A O 1
ATOM 1480 N N . ASP A 1 186 ? 2.066 13.052 1.459 1.00 65.25 186 ASP A N 1
ATOM 1481 C CA . ASP A 1 186 ? 1.453 11.961 2.207 1.00 65.25 186 ASP A CA 1
ATOM 1482 C C . ASP A 1 186 ? 0.205 11.498 1.441 1.00 65.25 186 ASP A C 1
ATOM 1484 O O . ASP A 1 186 ? -0.792 12.220 1.330 1.00 65.25 186 ASP A O 1
ATOM 1488 N N . LEU A 1 187 ? 0.313 10.327 0.809 1.00 80.19 187 LEU A N 1
ATOM 1489 C CA . LEU A 1 187 ? -0.804 9.668 0.135 1.00 80.19 187 LEU A CA 1
ATOM 1490 C C . LEU A 1 187 ? -1.604 8.873 1.174 1.00 80.19 187 LEU A C 1
ATOM 1492 O O . LEU A 1 187 ? -0.973 8.215 2.001 1.00 80.19 187 LEU A O 1
ATOM 1496 N N . PRO A 1 188 ? -2.950 8.888 1.125 1.00 86.50 188 PRO A N 1
ATOM 1497 C CA . PRO A 1 188 ? -3.767 8.118 2.052 1.00 86.50 188 PRO A CA 1
ATOM 1498 C C . PRO A 1 188 ? -3.386 6.637 2.020 1.00 86.50 188 PRO A C 1
ATOM 1500 O O . PRO A 1 188 ? -3.353 6.008 0.958 1.00 86.50 188 PRO A O 1
ATOM 1503 N N . LEU A 1 189 ? -3.117 6.099 3.206 1.00 92.50 189 LEU A N 1
ATOM 1504 C CA . LEU A 1 189 ? -2.788 4.700 3.437 1.00 92.50 189 LEU A CA 1
ATOM 1505 C C . LEU A 1 189 ? -3.793 4.099 4.424 1.00 92.50 189 LEU A C 1
ATOM 1507 O O . LEU A 1 189 ? -4.088 4.684 5.468 1.00 92.50 189 LEU A O 1
ATOM 1511 N N . VAL A 1 190 ? -4.323 2.926 4.086 1.00 96.56 190 VAL A N 1
ATOM 1512 C CA . VAL A 1 190 ? -5.198 2.139 4.961 1.00 96.56 190 VAL A CA 1
ATOM 1513 C C . VAL A 1 190 ? -4.363 1.059 5.637 1.00 96.56 190 VAL A C 1
ATOM 1515 O O . VAL A 1 190 ? -3.570 0.386 4.983 1.00 96.56 190 VAL A O 1
ATOM 1518 N N . PHE A 1 191 ? -4.547 0.869 6.937 1.00 97.25 191 PHE A N 1
ATOM 1519 C CA . PHE A 1 191 ? -3.853 -0.148 7.721 1.00 97.25 191 PHE A CA 1
ATOM 1520 C C . PHE A 1 191 ? -4.785 -1.326 7.971 1.00 97.25 191 PHE A C 1
ATOM 1522 O O . PHE A 1 191 ? -5.858 -1.150 8.543 1.00 97.25 191 PHE A O 1
ATOM 1529 N N . LEU A 1 192 ? -4.382 -2.517 7.542 1.00 97.38 192 LEU A N 1
ATOM 1530 C CA . LEU A 1 192 ? -5.114 -3.756 7.767 1.00 97.38 192 LEU A CA 1
ATOM 1531 C C . LEU A 1 192 ? -4.551 -4.480 8.989 1.00 97.38 192 LEU A C 1
ATOM 1533 O O . LEU A 1 192 ? -3.375 -4.849 9.010 1.00 97.38 192 LEU A O 1
ATOM 1537 N N . PHE A 1 193 ? -5.424 -4.725 9.959 1.00 96.44 193 PHE A N 1
ATOM 1538 C CA . PHE A 1 193 ? -5.179 -5.561 11.125 1.00 96.44 193 PHE A CA 1
ATOM 1539 C C . PHE A 1 193 ? -6.049 -6.816 11.062 1.00 96.44 193 PHE A C 1
ATOM 1541 O O . PHE A 1 193 ? -7.187 -6.776 10.594 1.00 96.44 193 PHE A O 1
ATOM 1548 N N . ASP A 1 194 ? -5.508 -7.926 11.553 1.00 95.62 194 ASP A N 1
ATOM 1549 C CA . ASP A 1 194 ? -6.239 -9.174 11.742 1.00 95.62 194 ASP A CA 1
ATOM 1550 C C . ASP A 1 194 ? -6.710 -9.273 13.196 1.00 95.62 194 ASP A C 1
ATOM 1552 O O . ASP A 1 194 ? -5.896 -9.326 14.124 1.00 95.62 194 ASP A O 1
ATOM 1556 N N . ARG A 1 195 ? -8.029 -9.311 13.398 1.00 93.88 195 ARG A N 1
ATOM 1557 C CA . ARG A 1 195 ? -8.655 -9.462 14.721 1.00 93.88 195 ARG A CA 1
ATOM 1558 C C . ARG A 1 195 ? -8.449 -10.837 15.345 1.00 93.88 195 ARG A C 1
ATOM 1560 O O . ARG A 1 195 ? -8.631 -10.983 16.550 1.00 93.88 195 ARG A O 1
ATOM 1567 N N . SER A 1 196 ? -8.091 -11.845 14.554 1.00 92.56 196 SER A N 1
ATOM 1568 C CA . SER A 1 196 ? -7.777 -13.178 15.071 1.00 92.56 196 SER A CA 1
ATOM 1569 C C . SER A 1 196 ? -6.384 -13.259 15.704 1.00 92.56 196 SER A C 1
ATOM 1571 O O . SER A 1 196 ? -6.112 -14.181 16.474 1.00 92.56 196 SER A O 1
ATOM 1573 N N . CYS A 1 197 ? -5.511 -12.282 15.437 1.00 88.56 197 CYS A N 1
ATOM 1574 C CA . CYS A 1 197 ? -4.159 -12.230 15.980 1.00 88.56 197 CYS A CA 1
ATOM 1575 C C . CYS A 1 197 ? -4.094 -11.397 17.267 1.00 88.56 197 CYS A C 1
ATOM 1577 O O . CYS A 1 197 ? -4.302 -10.186 17.255 1.00 88.56 197 CYS A O 1
ATOM 1579 N N . SER A 1 198 ? -3.701 -12.031 18.375 1.00 81.88 198 SER A N 1
ATOM 1580 C CA . SER A 1 198 ? -3.427 -11.353 19.652 1.00 81.88 198 SER A CA 1
ATOM 1581 C C . SER A 1 198 ? -1.998 -10.809 19.766 1.00 81.88 198 SER A C 1
ATOM 1583 O O . SER A 1 198 ? -1.724 -9.952 20.602 1.00 81.88 198 SER A O 1
ATOM 1585 N N . SER A 1 199 ? -1.070 -11.311 18.950 1.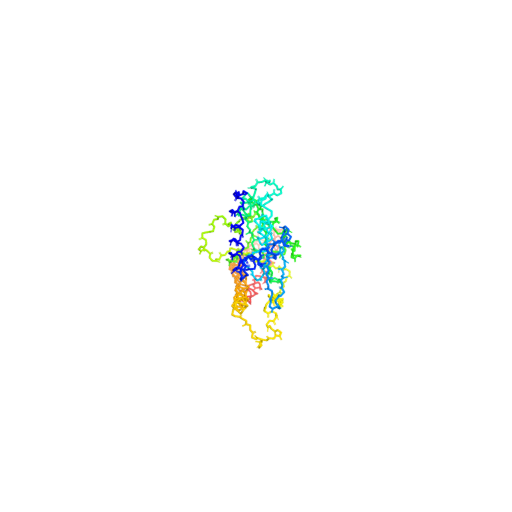00 85.50 199 SER A N 1
ATOM 1586 C CA . SER A 1 199 ? 0.326 -10.874 18.914 1.00 85.50 199 SER A CA 1
ATOM 1587 C C . SER A 1 199 ? 0.863 -10.912 17.489 1.00 85.50 199 SER A C 1
ATOM 1589 O O . SER A 1 199 ? 0.619 -11.862 16.746 1.00 85.50 199 SER A O 1
ATOM 1591 N N . TYR A 1 200 ? 1.614 -9.877 17.121 1.00 86.12 200 TYR A N 1
ATOM 1592 C CA . TYR A 1 200 ? 2.226 -9.746 15.805 1.00 86.12 200 TYR A CA 1
ATOM 1593 C C . TYR A 1 200 ? 3.706 -10.094 15.916 1.00 86.12 200 TYR A C 1
ATOM 1595 O O . TYR A 1 200 ? 4.470 -9.384 16.569 1.00 86.12 200 TYR A O 1
ATOM 1603 N N . GLU A 1 201 ? 4.107 -11.193 15.283 1.00 79.19 201 GLU A N 1
ATOM 1604 C CA . GLU A 1 201 ? 5.518 -11.554 15.176 1.00 79.19 201 GLU A CA 1
ATOM 1605 C C . GLU A 1 201 ? 6.192 -10.698 14.096 1.00 79.19 201 GLU A C 1
ATOM 1607 O O . GLU A 1 201 ? 5.660 -10.586 12.985 1.00 79.19 201 GLU A O 1
ATOM 1612 N N . PRO A 1 202 ? 7.369 -10.108 14.366 1.00 71.88 202 PRO A N 1
ATOM 1613 C CA . PRO A 1 202 ? 8.064 -9.286 13.390 1.00 71.88 202 PRO A CA 1
ATOM 1614 C C . PRO A 1 202 ? 8.600 -10.156 12.248 1.00 71.88 202 PRO A C 1
ATOM 1616 O O . PRO A 1 202 ? 9.654 -10.790 12.347 1.00 71.88 202 PRO A O 1
ATOM 1619 N N . LYS A 1 203 ? 7.888 -10.167 11.120 1.00 71.31 203 LYS A N 1
ATOM 1620 C CA . LYS A 1 203 ? 8.355 -10.800 9.885 1.00 71.31 203 LYS A CA 1
ATOM 1621 C C . LYS A 1 203 ? 9.295 -9.849 9.152 1.00 71.31 203 LYS A C 1
ATOM 1623 O O . LYS A 1 203 ? 8.888 -9.102 8.274 1.00 71.31 203 LYS A O 1
ATOM 1628 N N . PHE A 1 204 ? 10.581 -9.888 9.493 1.00 65.44 204 PHE A N 1
ATOM 1629 C CA . PHE A 1 204 ? 11.603 -9.192 8.710 1.00 65.44 204 PHE A CA 1
ATOM 1630 C C . PHE A 1 204 ? 11.886 -9.960 7.415 1.00 65.44 204 PHE A C 1
ATOM 1632 O O . PHE A 1 204 ? 12.836 -10.740 7.338 1.00 65.44 204 PHE A O 1
ATOM 1639 N N . THR A 1 205 ? 11.073 -9.756 6.378 1.00 69.44 205 THR A N 1
ATOM 1640 C CA . THR A 1 205 ? 11.427 -10.228 5.035 1.00 69.44 205 THR A CA 1
ATOM 1641 C C . THR A 1 205 ? 12.538 -9.342 4.473 1.00 69.44 205 THR A C 1
ATOM 1643 O O . THR A 1 205 ? 12.317 -8.146 4.259 1.00 69.44 205 THR A O 1
ATOM 1646 N N . PRO A 1 206 ? 13.750 -9.876 4.230 1.00 70.06 206 PRO A N 1
ATOM 1647 C CA . PRO A 1 206 ? 14.842 -9.070 3.713 1.00 70.06 206 PRO A CA 1
ATOM 1648 C C . PRO A 1 206 ? 14.478 -8.560 2.318 1.00 70.06 206 PRO A C 1
ATOM 1650 O O . PRO A 1 206 ? 14.170 -9.337 1.411 1.00 70.06 206 PRO A O 1
ATOM 1653 N N . ARG A 1 207 ? 14.524 -7.237 2.137 1.00 76.81 207 ARG A N 1
ATOM 1654 C CA . ARG A 1 207 ? 14.255 -6.611 0.841 1.00 76.81 207 ARG A CA 1
ATOM 1655 C C . ARG A 1 207 ? 15.233 -7.145 -0.204 1.00 76.81 207 ARG A C 1
ATOM 1657 O O . ARG A 1 207 ? 16.440 -7.218 0.028 1.00 76.81 207 ARG A O 1
ATOM 1664 N N . ILE A 1 208 ? 14.713 -7.455 -1.391 1.00 82.38 208 ILE A N 1
ATOM 1665 C CA . ILE A 1 208 ? 15.546 -7.832 -2.533 1.00 82.38 208 ILE A CA 1
ATOM 1666 C C . ILE A 1 208 ? 16.369 -6.610 -2.945 1.00 82.38 208 ILE A C 1
ATOM 1668 O O . ILE A 1 208 ? 15.831 -5.608 -3.422 1.00 82.38 208 ILE A O 1
ATOM 1672 N N . LEU A 1 209 ? 17.680 -6.698 -2.737 1.00 86.56 209 LEU A N 1
ATOM 1673 C CA . LEU A 1 209 ? 18.609 -5.638 -3.096 1.00 86.56 209 LEU A CA 1
ATOM 1674 C C . LEU A 1 209 ? 18.794 -5.581 -4.624 1.00 86.56 209 LEU A C 1
ATOM 1676 O O . LEU A 1 209 ? 18.924 -6.633 -5.252 1.00 86.56 209 LEU A O 1
ATOM 1680 N N . PRO A 1 210 ? 18.847 -4.376 -5.223 1.00 88.12 210 PRO A N 1
ATOM 1681 C CA . PRO A 1 210 ? 19.247 -4.182 -6.614 1.00 88.12 210 PRO A CA 1
ATOM 1682 C C . PRO A 1 210 ? 20.556 -4.900 -6.964 1.00 88.12 210 PRO A C 1
ATOM 1684 O O . PRO A 1 210 ? 21.485 -4.928 -6.153 1.00 88.12 210 PRO A O 1
ATOM 1687 N N . ASP A 1 211 ? 20.666 -5.402 -8.195 1.00 87.31 211 ASP A N 1
ATOM 1688 C CA . ASP A 1 211 ? 21.804 -6.225 -8.633 1.00 87.31 211 ASP A CA 1
ATOM 1689 C C . ASP A 1 211 ? 23.157 -5.532 -8.446 1.00 87.31 211 ASP A C 1
ATOM 1691 O O . ASP A 1 211 ? 24.102 -6.148 -7.963 1.00 87.31 211 ASP A O 1
ATOM 1695 N N . ASN A 1 212 ? 23.239 -4.225 -8.714 1.00 89.75 212 ASN A N 1
ATOM 1696 C CA . ASN A 1 212 ? 24.465 -3.453 -8.498 1.00 89.75 212 ASN A CA 1
ATOM 1697 C C . ASN A 1 212 ? 24.897 -3.431 -7.023 1.00 89.75 212 ASN A C 1
ATOM 1699 O O . ASN A 1 212 ? 26.086 -3.498 -6.724 1.00 89.75 212 ASN A O 1
ATOM 1703 N N . ILE A 1 213 ? 23.941 -3.345 -6.090 1.00 90.81 213 ILE A N 1
ATOM 1704 C CA . ILE A 1 213 ? 24.233 -3.362 -4.651 1.00 90.81 213 ILE A CA 1
ATOM 1705 C C . ILE A 1 213 ? 24.687 -4.757 -4.241 1.00 90.81 213 ILE A C 1
ATOM 1707 O O . ILE A 1 213 ? 25.693 -4.878 -3.548 1.00 90.81 213 ILE A O 1
ATOM 1711 N N . ARG A 1 214 ? 23.999 -5.805 -4.710 1.00 89.56 214 ARG A N 1
ATOM 1712 C CA . ARG A 1 214 ? 24.400 -7.198 -4.460 1.00 89.56 214 ARG A CA 1
ATOM 1713 C C . ARG A 1 214 ? 25.808 -7.469 -4.978 1.00 89.56 214 ARG A C 1
ATOM 1715 O O . ARG A 1 214 ? 26.606 -8.092 -4.290 1.00 89.56 214 ARG A O 1
ATOM 1722 N N . PHE A 1 215 ? 26.130 -6.958 -6.161 1.00 88.50 215 PHE A N 1
ATOM 1723 C CA . PHE A 1 215 ? 27.446 -7.090 -6.768 1.00 88.50 215 PHE A CA 1
ATOM 1724 C C . PHE A 1 215 ? 28.542 -6.417 -5.933 1.00 88.50 215 PHE A C 1
ATOM 1726 O O . PHE A 1 215 ? 29.563 -7.041 -5.657 1.00 88.50 215 PHE A O 1
ATOM 1733 N N . ILE A 1 216 ? 28.325 -5.178 -5.471 1.00 90.38 216 ILE A N 1
ATOM 1734 C CA . ILE A 1 216 ? 29.288 -4.490 -4.593 1.00 90.38 216 ILE A CA 1
ATOM 1735 C C . ILE A 1 216 ? 29.365 -5.147 -3.210 1.00 90.38 216 ILE A C 1
ATOM 1737 O O . ILE A 1 216 ? 30.434 -5.168 -2.618 1.00 90.38 216 ILE A O 1
ATOM 1741 N N . GLN A 1 217 ? 28.279 -5.716 -2.680 1.00 89.00 217 GLN A N 1
ATOM 1742 C CA . GLN A 1 217 ? 28.329 -6.440 -1.405 1.00 89.00 217 GLN A CA 1
ATOM 1743 C C . GLN A 1 217 ? 29.252 -7.661 -1.455 1.00 89.00 217 GLN A C 1
ATOM 1745 O O . GLN A 1 217 ? 29.893 -7.965 -0.451 1.00 89.00 217 GLN A O 1
ATOM 1750 N N . MET A 1 218 ? 29.344 -8.329 -2.609 1.00 89.31 218 MET A N 1
ATOM 1751 C CA . MET A 1 218 ? 30.266 -9.452 -2.803 1.00 89.31 218 MET A CA 1
ATOM 1752 C C . MET A 1 218 ? 31.734 -9.004 -2.864 1.00 89.31 218 MET A C 1
ATOM 1754 O O . MET A 1 218 ? 32.605 -9.736 -2.402 1.00 89.31 218 MET A O 1
ATOM 1758 N N . ASP A 1 219 ? 32.016 -7.812 -3.401 1.00 89.44 219 ASP A N 1
ATOM 1759 C CA . ASP A 1 219 ? 33.365 -7.231 -3.442 1.00 89.44 219 ASP A CA 1
ATOM 1760 C C . ASP A 1 219 ? 33.354 -5.703 -3.208 1.00 89.44 219 ASP A C 1
ATOM 1762 O O . ASP A 1 219 ? 33.413 -4.911 -4.158 1.00 89.44 219 ASP A O 1
ATOM 1766 N N . PRO A 1 220 ? 33.311 -5.254 -1.936 1.00 89.31 220 PRO A N 1
ATOM 1767 C CA . PRO A 1 220 ? 33.188 -3.832 -1.608 1.00 89.31 220 PRO A CA 1
ATOM 1768 C C . PRO A 1 220 ? 34.428 -2.999 -1.944 1.00 89.31 220 PRO A C 1
ATOM 1770 O O . PRO A 1 220 ? 34.357 -1.771 -1.969 1.00 89.31 220 PRO A O 1
ATOM 1773 N N . LYS A 1 221 ? 35.583 -3.646 -2.152 1.00 91.06 221 LYS A N 1
ATOM 1774 C CA . LYS A 1 221 ? 36.860 -2.975 -2.445 1.00 91.06 221 LYS A CA 1
ATOM 1775 C C . LYS A 1 221 ? 37.091 -2.788 -3.942 1.00 91.06 221 LYS A C 1
ATOM 1777 O O . LYS A 1 221 ? 38.070 -2.144 -4.323 1.00 91.06 221 LYS A O 1
ATOM 1782 N N . ARG A 1 222 ? 36.205 -3.319 -4.790 1.00 88.69 222 ARG A N 1
ATOM 1783 C CA . ARG A 1 222 ? 36.284 -3.159 -6.238 1.00 88.69 222 ARG A CA 1
ATOM 1784 C C . ARG A 1 222 ? 36.232 -1.687 -6.629 1.00 88.69 222 ARG A C 1
ATOM 1786 O O . ARG A 1 222 ? 35.288 -0.965 -6.312 1.00 88.69 222 ARG A O 1
ATOM 1793 N N . VAL A 1 223 ? 37.225 -1.260 -7.399 1.00 90.12 223 VAL A N 1
ATOM 1794 C CA . VAL A 1 223 ? 37.246 0.083 -7.978 1.00 90.12 223 VAL A CA 1
ATOM 1795 C C . VAL A 1 223 ? 36.296 0.117 -9.175 1.00 90.12 223 VAL A C 1
ATOM 1797 O O . VAL A 1 223 ? 36.456 -0.642 -10.130 1.00 90.12 223 VAL A O 1
ATOM 1800 N N . LEU A 1 224 ? 35.298 0.998 -9.119 1.00 89.75 224 LEU A N 1
ATOM 1801 C CA . LEU A 1 224 ? 34.362 1.251 -10.214 1.00 89.75 224 LEU A CA 1
ATOM 1802 C C . LEU A 1 224 ? 34.672 2.588 -10.888 1.00 89.75 224 LEU A C 1
ATOM 1804 O O . LEU A 1 224 ? 35.125 3.537 -10.248 1.00 89.75 224 LEU A O 1
ATOM 1808 N N . LEU A 1 225 ? 34.357 2.684 -12.180 1.00 90.69 225 LEU A N 1
ATOM 1809 C CA . LEU A 1 225 ? 34.338 3.963 -12.887 1.00 90.69 225 LEU A CA 1
ATOM 1810 C C . LEU A 1 225 ? 33.252 4.883 -12.307 1.00 90.69 225 LEU A C 1
ATOM 1812 O O . LEU A 1 225 ? 32.246 4.420 -11.765 1.00 90.69 225 LEU A O 1
ATOM 1816 N N . TYR A 1 226 ? 33.423 6.197 -12.474 1.00 90.38 226 TYR A N 1
ATOM 1817 C CA . TYR A 1 226 ? 32.551 7.204 -11.857 1.00 90.38 226 TYR A CA 1
ATOM 1818 C C . TYR A 1 226 ? 31.059 7.031 -12.191 1.00 90.38 226 TYR A C 1
ATOM 1820 O O . TYR A 1 226 ? 30.216 7.159 -11.308 1.00 90.38 226 TYR A O 1
ATOM 1828 N N . SER A 1 227 ? 30.714 6.719 -13.446 1.00 88.19 227 SER A N 1
ATOM 1829 C CA . SER A 1 227 ? 29.309 6.577 -13.864 1.00 88.19 227 SER A CA 1
ATOM 1830 C C . SER A 1 227 ? 28.602 5.385 -13.176 1.00 88.19 227 SER A C 1
ATOM 1832 O O . SER A 1 227 ? 27.608 5.614 -12.475 1.00 88.19 227 SER A O 1
ATOM 1834 N N . PRO A 1 228 ? 29.130 4.141 -13.242 1.00 89.31 228 PRO A N 1
ATOM 1835 C CA . PRO A 1 228 ? 28.615 3.015 -12.455 1.00 89.31 228 PRO A CA 1
ATOM 1836 C C . PRO A 1 228 ? 28.614 3.256 -10.938 1.00 89.31 228 PRO A C 1
ATOM 1838 O O . PRO A 1 228 ? 27.672 2.856 -10.247 1.00 89.31 228 PRO A O 1
ATOM 1841 N N . LEU A 1 229 ? 29.636 3.945 -10.417 1.00 91.88 229 LEU A N 1
ATOM 1842 C CA . LEU A 1 229 ? 29.733 4.296 -9.000 1.00 91.88 229 LEU A CA 1
ATOM 1843 C C . LEU A 1 229 ? 28.585 5.221 -8.578 1.00 91.88 229 LEU A C 1
ATOM 1845 O O . LEU A 1 229 ? 27.876 4.914 -7.622 1.00 91.88 229 LEU A O 1
ATOM 1849 N N . ARG A 1 230 ? 28.345 6.305 -9.327 1.00 92.38 230 ARG A N 1
ATOM 1850 C CA . ARG A 1 230 ? 27.252 7.259 -9.083 1.00 92.38 230 ARG A CA 1
ATOM 1851 C C . ARG A 1 230 ? 25.894 6.560 -9.072 1.00 92.38 230 ARG A C 1
ATOM 1853 O O . ARG A 1 230 ? 25.094 6.811 -8.172 1.00 92.38 230 ARG A O 1
ATOM 1860 N N . ARG A 1 231 ? 25.640 5.667 -10.038 1.00 90.44 231 ARG A N 1
ATOM 1861 C CA . ARG A 1 231 ? 24.395 4.883 -10.099 1.00 90.44 231 ARG A CA 1
ATOM 1862 C C . ARG A 1 231 ? 24.246 3.979 -8.879 1.00 90.44 231 ARG A C 1
ATOM 1864 O O . ARG A 1 231 ? 23.192 3.986 -8.249 1.00 90.44 231 ARG A O 1
ATOM 1871 N N . THR A 1 232 ? 25.294 3.239 -8.523 1.00 92.19 232 THR A N 1
ATOM 1872 C CA . THR A 1 232 ? 25.215 2.275 -7.419 1.00 92.19 232 THR A CA 1
ATOM 1873 C C . THR A 1 232 ? 25.079 2.962 -6.062 1.00 92.19 232 THR A C 1
ATOM 1875 O O . THR A 1 232 ? 24.277 2.533 -5.238 1.00 92.19 232 THR A O 1
ATOM 1878 N N . TRP A 1 233 ? 25.778 4.078 -5.845 1.00 92.56 233 TRP A N 1
ATOM 1879 C CA . TRP A 1 233 ? 25.622 4.898 -4.640 1.00 92.56 233 TRP A CA 1
ATOM 1880 C C . TRP A 1 233 ? 24.224 5.508 -4.541 1.00 92.56 233 TRP A C 1
ATOM 1882 O O . TRP A 1 233 ? 23.627 5.491 -3.468 1.00 92.56 233 TRP A O 1
ATOM 1892 N N . GLY A 1 234 ? 23.667 5.984 -5.660 1.00 93.88 234 GLY A N 1
ATOM 1893 C CA . GLY A 1 234 ? 22.283 6.455 -5.714 1.00 93.88 234 GLY A CA 1
ATOM 1894 C C . GLY A 1 234 ? 21.280 5.360 -5.339 1.00 93.88 234 GLY A C 1
ATOM 1895 O O . GLY A 1 234 ? 20.381 5.601 -4.538 1.00 93.88 234 GLY A O 1
ATOM 1896 N N . GLN A 1 235 ? 21.468 4.139 -5.848 1.00 92.94 235 GLN A N 1
ATOM 1897 C CA . GLN A 1 235 ? 20.638 2.984 -5.486 1.00 92.94 235 GLN A CA 1
ATOM 1898 C C . GLN A 1 235 ? 20.802 2.589 -4.011 1.00 92.94 235 GLN A C 1
ATOM 1900 O O . GLN A 1 235 ? 19.815 2.241 -3.363 1.00 92.94 235 GLN A O 1
ATOM 1905 N N . ALA A 1 236 ? 22.019 2.649 -3.462 1.00 92.75 236 ALA A N 1
ATOM 1906 C CA . ALA A 1 236 ? 22.276 2.353 -2.053 1.00 92.75 236 ALA A CA 1
ATOM 1907 C C . ALA A 1 236 ? 21.591 3.373 -1.135 1.00 92.75 236 ALA A C 1
ATOM 1909 O O . ALA A 1 236 ? 20.872 2.990 -0.212 1.00 92.75 236 ALA A O 1
ATOM 1910 N N . TRP A 1 237 ? 21.737 4.666 -1.437 1.00 93.94 237 TRP A N 1
ATOM 1911 C CA . TRP A 1 237 ? 21.028 5.731 -0.731 1.00 93.94 237 TRP A CA 1
ATOM 1912 C C . TRP A 1 237 ? 19.509 5.563 -0.828 1.00 93.94 237 TRP A C 1
ATOM 1914 O O . TRP A 1 237 ? 18.822 5.663 0.186 1.00 93.94 237 TRP A O 1
ATOM 1924 N N . HIS A 1 238 ? 18.988 5.255 -2.020 1.00 93.19 238 HIS A N 1
ATOM 1925 C CA . HIS A 1 238 ? 17.562 4.995 -2.224 1.00 93.19 238 HIS A CA 1
ATOM 1926 C C . HIS A 1 238 ? 17.079 3.824 -1.364 1.00 93.19 238 HIS A C 1
ATOM 1928 O O . HIS A 1 238 ? 16.078 3.960 -0.672 1.00 93.19 238 HIS A O 1
ATOM 1934 N N . THR A 1 239 ? 17.843 2.731 -1.310 1.00 91.94 239 THR A N 1
ATOM 1935 C CA . THR A 1 239 ? 17.523 1.563 -0.475 1.00 91.94 239 THR A CA 1
ATOM 1936 C C . THR A 1 239 ? 17.430 1.943 1.005 1.00 91.94 239 THR A C 1
ATOM 1938 O O . THR A 1 239 ? 16.455 1.592 1.663 1.00 91.94 239 THR A O 1
ATOM 1941 N N . ILE A 1 240 ? 18.397 2.708 1.525 1.00 92.38 240 ILE A N 1
ATOM 1942 C CA . ILE A 1 240 ? 18.387 3.190 2.918 1.00 92.38 240 ILE A CA 1
ATOM 1943 C C . ILE A 1 240 ? 17.191 4.113 3.169 1.00 92.38 240 ILE A C 1
ATOM 1945 O O . ILE A 1 240 ? 16.508 3.986 4.185 1.00 92.38 240 ILE A O 1
ATOM 1949 N N . ARG A 1 241 ? 16.920 5.039 2.243 1.00 92.75 241 ARG A N 1
ATOM 1950 C CA . ARG A 1 241 ? 15.777 5.950 2.335 1.00 92.75 241 ARG A CA 1
ATOM 1951 C C . ARG A 1 241 ? 14.465 5.173 2.390 1.00 92.75 241 ARG A C 1
ATOM 1953 O O . ARG A 1 241 ? 13.643 5.457 3.251 1.00 92.75 241 ARG A O 1
ATOM 1960 N N . THR A 1 242 ? 14.289 4.181 1.524 1.00 90.12 242 THR A N 1
ATOM 1961 C CA . THR A 1 242 ? 13.080 3.359 1.502 1.00 90.12 242 THR A CA 1
ATOM 1962 C C . THR A 1 242 ? 12.937 2.521 2.770 1.00 90.12 242 THR A C 1
ATOM 1964 O O . THR A 1 242 ? 11.844 2.476 3.308 1.00 90.12 242 THR A O 1
ATOM 1967 N N . LEU A 1 243 ? 14.017 1.956 3.327 1.00 89.88 243 LEU A N 1
ATOM 1968 C CA . LEU A 1 243 ? 13.956 1.276 4.632 1.00 89.88 243 LEU A CA 1
ATOM 1969 C C . LEU A 1 243 ? 13.461 2.208 5.750 1.00 89.88 243 LEU A C 1
ATOM 1971 O O . LEU A 1 243 ? 12.661 1.804 6.590 1.00 89.88 243 LEU A O 1
ATOM 1975 N N . LYS A 1 244 ? 13.913 3.468 5.749 1.00 92.38 244 LYS A N 1
ATOM 1976 C CA . LYS A 1 244 ? 13.415 4.486 6.683 1.00 92.38 244 LYS A CA 1
ATOM 1977 C C . LYS A 1 244 ? 11.925 4.769 6.460 1.00 92.38 244 LYS A C 1
ATOM 1979 O O . LYS A 1 244 ? 11.183 4.842 7.434 1.00 92.38 244 LYS A O 1
ATOM 1984 N N . GLU A 1 245 ? 11.502 4.960 5.213 1.00 90.31 245 GLU A N 1
ATOM 1985 C CA . GLU A 1 245 ? 10.100 5.228 4.861 1.00 90.31 245 GLU A CA 1
ATOM 1986 C C . GLU A 1 245 ? 9.182 4.050 5.229 1.00 90.31 245 GLU A C 1
ATOM 1988 O O . GLU A 1 245 ? 8.120 4.269 5.803 1.00 90.31 245 GLU A O 1
ATOM 1993 N N . ASP A 1 246 ? 9.601 2.811 4.960 1.00 89.06 246 ASP A N 1
ATOM 1994 C CA . ASP A 1 246 ? 8.869 1.586 5.307 1.00 89.06 246 ASP A CA 1
ATOM 1995 C C . ASP A 1 246 ? 8.651 1.516 6.834 1.00 89.06 246 ASP A C 1
ATOM 1997 O O . ASP A 1 246 ? 7.519 1.380 7.303 1.00 89.06 246 ASP A O 1
ATOM 2001 N N . TRP A 1 247 ? 9.700 1.771 7.626 1.00 89.44 247 TRP A N 1
ATOM 2002 C CA . TRP A 1 247 ? 9.592 1.827 9.089 1.00 89.44 247 TRP A CA 1
ATOM 2003 C C . TRP A 1 247 ? 8.660 2.945 9.584 1.00 89.44 247 TRP A C 1
ATOM 2005 O O . TRP A 1 247 ? 7.903 2.760 10.537 1.00 89.44 247 TRP A O 1
ATOM 2015 N N . GLN A 1 248 ? 8.677 4.109 8.928 1.00 92.19 248 GLN A N 1
ATOM 2016 C CA . GLN A 1 248 ? 7.760 5.204 9.252 1.00 92.19 248 GLN A CA 1
ATOM 2017 C C . GLN A 1 248 ? 6.296 4.825 8.990 1.00 92.19 248 GLN A C 1
ATOM 2019 O O . GLN A 1 248 ? 5.442 5.172 9.807 1.00 92.19 248 GLN A O 1
ATOM 2024 N N . ARG A 1 249 ? 5.997 4.083 7.914 1.00 91.62 249 ARG A N 1
ATOM 2025 C CA . ARG A 1 249 ? 4.636 3.589 7.627 1.00 91.62 249 ARG A CA 1
ATOM 2026 C C . ARG A 1 249 ? 4.167 2.571 8.665 1.00 91.62 249 ARG A C 1
ATOM 2028 O O . ARG A 1 249 ? 3.042 2.674 9.145 1.00 91.62 249 ARG A O 1
ATOM 2035 N N . LEU A 1 250 ? 5.037 1.656 9.095 1.00 91.94 250 LEU A N 1
ATOM 2036 C CA . LEU A 1 250 ? 4.731 0.736 10.198 1.00 91.94 250 LEU A CA 1
ATOM 2037 C C . LEU A 1 250 ? 4.422 1.486 11.501 1.00 91.94 250 LEU A C 1
ATOM 2039 O O . LEU A 1 250 ? 3.449 1.177 12.191 1.00 91.94 250 LEU A O 1
ATOM 2043 N N . GLN A 1 251 ? 5.205 2.522 11.817 1.00 93.31 251 GLN A N 1
ATOM 2044 C CA . GLN A 1 251 ? 4.950 3.368 12.982 1.00 93.31 251 GLN A CA 1
ATOM 2045 C C . GLN A 1 251 ? 3.615 4.125 12.864 1.00 93.31 251 GLN A C 1
ATOM 2047 O O . GLN A 1 251 ? 2.915 4.295 13.864 1.00 93.31 251 GLN A O 1
ATOM 2052 N N . GLN A 1 252 ? 3.243 4.580 11.665 1.00 93.81 252 GLN A N 1
ATOM 2053 C CA . GLN A 1 252 ? 1.930 5.181 11.414 1.00 93.81 252 GLN A CA 1
ATOM 2054 C C . GLN A 1 252 ? 0.799 4.172 11.641 1.00 93.81 252 GLN A C 1
ATOM 2056 O O . GLN A 1 252 ? -0.173 4.520 12.308 1.00 93.81 252 GLN A O 1
ATOM 2061 N N . GLY A 1 253 ? 0.957 2.921 11.200 1.00 94.56 253 GLY A N 1
ATOM 2062 C CA . GLY A 1 253 ? -0.009 1.855 11.471 1.00 94.56 253 GLY A CA 1
ATOM 2063 C C . GLY A 1 253 ? -0.192 1.606 12.967 1.00 94.56 253 GLY A C 1
ATOM 2064 O O . GLY A 1 253 ? -1.316 1.623 13.467 1.00 94.56 253 GLY A O 1
ATOM 2065 N N . GLN A 1 254 ? 0.905 1.496 13.724 1.00 94.19 254 GLN A N 1
ATOM 2066 C CA . GLN A 1 254 ? 0.840 1.380 15.186 1.00 94.19 254 GLN A CA 1
ATOM 2067 C C . GLN A 1 254 ? 0.110 2.573 15.827 1.00 94.19 254 GLN A C 1
ATOM 2069 O O . GLN A 1 254 ? -0.699 2.396 16.738 1.00 94.19 254 GLN A O 1
ATOM 2074 N N . ARG A 1 255 ? 0.373 3.800 15.356 1.00 95.50 255 ARG A N 1
ATOM 2075 C CA . ARG A 1 255 ? -0.324 5.002 15.837 1.00 95.50 255 ARG A CA 1
ATOM 2076 C C . ARG A 1 255 ? -1.816 4.959 15.522 1.00 95.50 255 ARG A C 1
ATOM 2078 O O . ARG A 1 255 ? -2.602 5.320 16.391 1.00 95.50 255 ARG A O 1
ATOM 2085 N N . ALA A 1 256 ? -2.209 4.499 14.336 1.00 96.25 256 ALA A N 1
ATOM 2086 C CA . ALA A 1 256 ? -3.613 4.346 13.968 1.00 96.25 256 ALA A CA 1
ATOM 2087 C C . ALA A 1 256 ? -4.329 3.342 14.890 1.00 96.25 256 ALA A C 1
ATOM 2089 O O . ALA A 1 256 ? -5.404 3.646 15.407 1.00 96.25 256 ALA A O 1
ATOM 2090 N N . ALA A 1 257 ? -3.697 2.201 15.184 1.00 95.44 257 ALA A N 1
ATOM 2091 C CA . ALA A 1 257 ? -4.212 1.229 16.151 1.00 95.44 257 ALA A CA 1
ATOM 2092 C C . ALA A 1 257 ? -4.342 1.825 17.561 1.00 95.44 257 ALA A C 1
ATOM 2094 O O . ALA A 1 257 ? -5.383 1.677 18.198 1.00 95.44 257 ALA A O 1
ATOM 2095 N N . LEU A 1 258 ? -3.331 2.566 18.032 1.00 95.88 258 LEU A N 1
ATOM 2096 C CA . LEU A 1 258 ? -3.385 3.251 19.327 1.00 95.88 258 LEU A CA 1
ATOM 2097 C C . LEU A 1 258 ? -4.527 4.277 19.383 1.00 95.88 258 LEU A C 1
ATOM 2099 O O . LEU A 1 258 ? -5.232 4.360 20.385 1.00 95.88 258 LEU A O 1
ATOM 2103 N N . MET A 1 259 ? -4.744 5.039 18.310 1.00 96.25 259 MET A N 1
ATOM 2104 C CA . MET A 1 259 ? -5.853 5.994 18.226 1.00 96.25 259 MET A CA 1
ATOM 2105 C C . MET A 1 259 ? -7.217 5.292 18.232 1.00 96.25 259 MET A C 1
ATOM 2107 O O . MET A 1 259 ? -8.139 5.766 18.902 1.00 96.25 259 MET A O 1
ATOM 2111 N N . SER A 1 260 ? -7.341 4.147 17.551 1.00 96.31 260 SER A N 1
ATOM 2112 C CA . SER A 1 260 ? -8.539 3.301 17.623 1.00 96.31 260 SER A CA 1
ATOM 2113 C C . SER A 1 260 ? -8.769 2.808 19.056 1.00 96.31 260 SER A C 1
ATOM 2115 O O . SER A 1 260 ? -9.859 2.989 19.602 1.00 96.31 260 SER A O 1
ATOM 2117 N N . LEU A 1 261 ? -7.732 2.289 19.721 1.00 94.81 261 LEU A N 1
ATOM 2118 C CA . LEU A 1 261 ? -7.801 1.824 21.108 1.00 94.81 261 LEU A CA 1
ATOM 2119 C C . LEU A 1 261 ? -8.230 2.939 22.071 1.00 94.81 261 LEU A C 1
ATOM 2121 O O . LEU A 1 261 ? -9.148 2.746 22.864 1.00 94.81 261 LEU A O 1
ATOM 2125 N N . LEU A 1 262 ? -7.627 4.128 21.980 1.00 94.62 262 LEU A N 1
ATOM 2126 C CA . LEU A 1 262 ? -7.982 5.278 22.823 1.00 94.62 262 LEU A CA 1
ATOM 2127 C C . LEU A 1 262 ? -9.448 5.697 22.647 1.00 94.62 262 LEU A C 1
ATOM 2129 O O . LEU A 1 262 ? -10.105 6.105 23.610 1.00 94.62 262 LEU A O 1
ATOM 2133 N N . ARG A 1 263 ? -9.982 5.571 21.429 1.00 94.00 263 ARG A N 1
ATOM 2134 C CA . ARG A 1 263 ? -11.393 5.831 21.136 1.00 94.00 263 ARG A CA 1
ATOM 2135 C C . ARG A 1 263 ? -12.304 4.779 21.764 1.00 94.00 263 ARG A C 1
ATOM 2137 O O . ARG A 1 263 ? -13.292 5.152 22.396 1.00 94.00 263 ARG A O 1
ATOM 2144 N N . HIS A 1 264 ? -11.970 3.498 21.625 1.00 92.62 264 HIS A N 1
ATOM 2145 C CA . HIS A 1 264 ? -12.714 2.407 22.258 1.00 92.62 264 HIS A CA 1
ATOM 2146 C C . HIS A 1 264 ? -12.702 2.549 23.780 1.00 92.62 264 HIS A C 1
ATOM 2148 O O . HIS A 1 264 ? -13.761 2.511 24.398 1.00 92.62 264 HIS A O 1
ATOM 2154 N N . ASN A 1 265 ? -11.540 2.845 24.365 1.00 92.25 265 ASN A N 1
ATOM 2155 C CA . ASN A 1 265 ? -11.397 3.101 25.793 1.00 92.25 265 ASN A CA 1
ATOM 2156 C C . ASN A 1 265 ? -12.281 4.276 26.241 1.00 92.25 265 ASN A C 1
ATOM 2158 O O . ASN A 1 265 ? -13.054 4.160 27.185 1.00 92.25 265 ASN A O 1
ATOM 2162 N N . SER A 1 266 ? -12.262 5.393 25.508 1.00 93.00 266 SER A N 1
ATOM 2163 C CA . SER A 1 266 ? -13.117 6.550 25.812 1.00 93.00 266 SER A CA 1
ATOM 2164 C C . SER A 1 266 ? -14.614 6.219 25.767 1.00 93.00 266 SER A C 1
ATOM 2166 O O . SER A 1 266 ? -15.384 6.743 26.572 1.00 93.00 266 SER A O 1
ATOM 2168 N N . ASN A 1 267 ? -15.044 5.362 24.838 1.00 93.19 267 ASN A N 1
ATOM 2169 C CA . ASN A 1 267 ? -16.431 4.900 24.761 1.00 93.19 267 ASN A CA 1
ATOM 2170 C C . ASN A 1 267 ? -16.780 3.943 25.908 1.00 93.19 267 ASN A C 1
ATOM 2172 O O . ASN A 1 267 ? -17.841 4.097 26.511 1.00 93.19 267 ASN A O 1
ATOM 2176 N N . LEU A 1 268 ? -15.877 3.026 26.255 1.00 92.56 268 LEU A N 1
ATOM 2177 C CA . LEU A 1 268 ? -16.043 2.110 27.381 1.00 92.56 268 LEU A CA 1
ATOM 2178 C C . LEU A 1 268 ? -16.171 2.879 28.706 1.00 92.56 268 LEU A C 1
ATOM 2180 O O . LEU A 1 268 ? -17.093 2.628 29.477 1.00 92.56 268 LEU A O 1
ATOM 2184 N N . TYR A 1 269 ? -15.340 3.905 28.919 1.00 90.44 269 TYR A N 1
ATOM 2185 C CA . TYR A 1 269 ? -15.440 4.797 30.081 1.00 90.44 269 TYR A CA 1
ATOM 2186 C C . TYR A 1 269 ? -16.802 5.498 30.180 1.00 90.44 269 TYR A C 1
ATOM 2188 O O . TYR A 1 269 ? -17.345 5.633 31.278 1.00 90.44 269 TYR A O 1
ATOM 2196 N N . LYS A 1 270 ? -17.380 5.941 29.054 1.00 93.31 270 LYS A N 1
ATOM 2197 C CA . LYS A 1 270 ? -18.732 6.528 29.046 1.00 93.31 270 LYS A CA 1
ATOM 2198 C C . LYS A 1 270 ? -19.782 5.501 29.465 1.00 93.31 270 LYS A C 1
ATOM 2200 O O . LYS A 1 270 ? -20.587 5.796 30.344 1.00 93.31 270 LYS A O 1
ATOM 2205 N N . GLN A 1 271 ? -19.723 4.297 28.899 1.00 92.19 271 GLN A N 1
ATOM 2206 C CA . GLN A 1 271 ? -20.655 3.215 29.220 1.00 92.19 271 GLN A CA 1
ATOM 2207 C C . GLN A 1 271 ? -20.548 2.763 30.681 1.00 92.19 271 GLN A C 1
ATOM 2209 O O . GLN A 1 271 ? -21.578 2.555 31.317 1.00 92.19 271 GLN A O 1
ATOM 2214 N N . LYS A 1 272 ? -19.339 2.695 31.258 1.00 90.25 272 LYS A N 1
ATOM 2215 C CA . LYS A 1 272 ? -19.148 2.444 32.698 1.00 90.25 272 LYS A CA 1
ATOM 2216 C C . LYS A 1 272 ? -19.850 3.495 33.545 1.00 90.25 272 LYS A C 1
ATOM 2218 O O . LYS A 1 272 ? -20.578 3.147 34.468 1.00 90.25 272 LYS A O 1
ATOM 2223 N N . ASN A 1 273 ? -19.642 4.776 33.245 1.00 90.75 273 ASN A N 1
ATOM 2224 C CA . ASN A 1 273 ? -20.249 5.853 34.027 1.00 90.75 273 ASN A CA 1
ATOM 2225 C C . ASN A 1 273 ? -21.785 5.802 33.958 1.00 90.75 273 ASN A C 1
ATOM 2227 O O . ASN A 1 273 ? -22.458 6.000 34.971 1.00 90.75 273 ASN A O 1
ATOM 2231 N N . GLU A 1 274 ? -22.342 5.496 32.784 1.00 93.62 274 GLU A N 1
ATOM 2232 C CA . GLU A 1 274 ? -23.782 5.280 32.600 1.00 93.62 274 GLU A CA 1
ATOM 2233 C C . GLU A 1 274 ? -24.281 4.055 33.381 1.00 93.62 274 GLU A C 1
ATOM 2235 O O . GLU A 1 274 ? -25.286 4.150 34.089 1.00 93.62 274 GLU A O 1
ATOM 2240 N N . MET A 1 275 ? -23.558 2.932 33.325 1.00 91.94 275 MET A N 1
ATOM 2241 C CA . MET A 1 275 ? -23.858 1.715 34.085 1.00 91.94 275 MET A CA 1
ATOM 2242 C C . MET A 1 275 ? -23.865 1.984 35.594 1.00 91.94 275 MET A C 1
ATOM 2244 O O . MET A 1 275 ? -24.830 1.631 36.272 1.00 91.94 275 MET A O 1
ATOM 2248 N N . ALA A 1 276 ? -22.831 2.646 36.120 1.00 88.88 276 ALA A N 1
ATOM 2249 C CA . ALA A 1 276 ? -22.721 2.991 37.535 1.00 88.88 276 ALA A CA 1
ATOM 2250 C C . ALA A 1 276 ? -23.872 3.908 37.978 1.00 88.88 276 ALA A C 1
ATOM 2252 O O . ALA A 1 276 ? -24.500 3.676 39.013 1.00 88.88 276 ALA A O 1
ATOM 2253 N N . SER A 1 277 ? -24.216 4.911 37.162 1.00 91.94 277 SER A N 1
ATOM 2254 C CA . SER A 1 277 ? -25.363 5.790 37.415 1.00 91.94 277 SER A CA 1
ATOM 2255 C C . SER A 1 277 ? -26.684 5.012 37.461 1.00 91.94 277 SER A C 1
ATOM 2257 O O . SER A 1 277 ? -27.473 5.177 38.398 1.00 91.94 277 SER A O 1
ATOM 2259 N N . MET A 1 278 ? -26.909 4.115 36.497 1.00 91.56 278 MET A N 1
ATOM 2260 C CA . MET A 1 278 ? -28.120 3.296 36.433 1.00 91.56 278 MET A CA 1
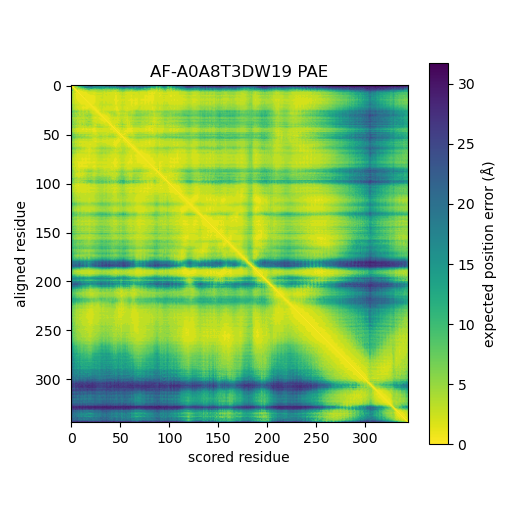ATOM 2261 C C . MET A 1 278 ? -28.213 2.323 37.612 1.00 91.56 278 MET A C 1
ATOM 2263 O O . MET A 1 278 ? -29.287 2.154 38.191 1.00 91.56 278 MET A O 1
ATOM 2267 N N . HIS A 1 279 ? -27.085 1.737 38.019 1.00 89.31 279 HIS A N 1
ATOM 2268 C CA . HIS A 1 279 ? -27.000 0.866 39.186 1.00 89.31 279 HIS A CA 1
ATOM 2269 C C . HIS A 1 279 ? -27.347 1.615 40.481 1.00 89.31 279 HIS A C 1
ATOM 2271 O O . HIS A 1 279 ? -28.153 1.129 41.275 1.00 89.31 279 HIS A O 1
ATOM 2277 N N . HIS A 1 280 ? -26.826 2.8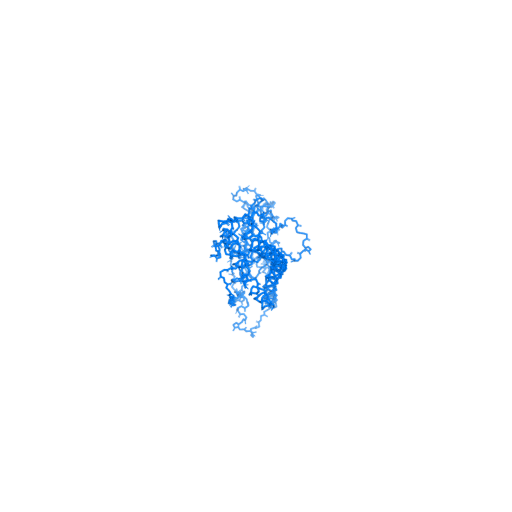32 40.676 1.00 89.19 280 HIS A N 1
ATOM 2278 C CA . HIS A 1 280 ? -27.204 3.668 41.819 1.00 89.19 280 HIS A CA 1
ATOM 2279 C C . HIS A 1 280 ? -28.698 4.015 41.823 1.00 89.19 280 HIS A C 1
ATOM 2281 O O . HIS A 1 280 ? -29.337 3.956 42.874 1.00 89.19 280 HIS A O 1
ATOM 2287 N N . CYS A 1 281 ? -29.276 4.334 40.660 1.00 92.19 281 CYS A N 1
ATOM 2288 C CA . CYS A 1 281 ? -30.711 4.597 40.540 1.00 92.19 281 CYS A CA 1
ATOM 2289 C C . CYS A 1 281 ? -31.551 3.360 40.892 1.00 92.19 281 CYS A C 1
ATOM 2291 O O . CYS A 1 281 ? -32.540 3.473 41.619 1.00 92.19 281 CYS A O 1
ATOM 2293 N N . LEU A 1 282 ? -31.146 2.180 40.413 1.00 90.19 282 LEU A N 1
ATOM 2294 C CA . LEU A 1 282 ? -31.802 0.916 40.735 1.00 90.19 282 LEU A CA 1
ATOM 2295 C C . LEU A 1 282 ? -31.756 0.640 42.240 1.00 90.19 282 LEU A C 1
ATOM 2297 O O . LEU A 1 282 ? -32.800 0.352 42.821 1.00 90.19 282 LEU A O 1
ATOM 2301 N N . ARG A 1 283 ? -30.586 0.791 42.874 1.00 89.19 283 ARG A N 1
ATOM 2302 C CA . ARG A 1 283 ? -30.432 0.604 44.324 1.00 89.19 283 ARG A CA 1
ATOM 2303 C C . ARG A 1 283 ? -31.369 1.528 45.101 1.00 89.19 283 ARG A C 1
ATOM 2305 O O . ARG A 1 283 ? -32.138 1.044 45.919 1.00 89.19 283 ARG A O 1
ATOM 2312 N N . ALA A 1 284 ? -31.414 2.817 44.759 1.00 91.62 284 ALA A N 1
ATOM 2313 C CA . ALA A 1 284 ? -32.295 3.767 45.440 1.00 91.62 284 ALA A CA 1
ATOM 2314 C C . ALA A 1 284 ? -33.790 3.425 45.277 1.00 91.62 284 ALA A C 1
ATOM 2316 O O . ALA A 1 284 ? -34.575 3.579 46.213 1.00 91.62 284 ALA A O 1
ATOM 2317 N N . LYS A 1 285 ? -34.198 2.944 44.093 1.00 93.19 285 LYS A N 1
ATOM 2318 C CA . LYS A 1 285 ? -35.577 2.494 43.844 1.00 93.19 285 LYS A CA 1
ATOM 2319 C C . LYS A 1 285 ? -35.919 1.215 44.604 1.00 93.19 285 LYS A C 1
ATOM 2321 O O . LYS A 1 285 ? -37.037 1.112 45.100 1.00 93.19 285 LYS A O 1
ATOM 2326 N N . LEU A 1 286 ? -34.987 0.267 44.697 1.00 91.31 286 LEU A N 1
ATOM 2327 C CA . LEU A 1 286 ? -35.159 -0.955 45.483 1.00 91.31 286 LEU A CA 1
ATOM 2328 C C . LEU A 1 286 ? -35.239 -0.642 46.978 1.00 91.31 286 LEU A C 1
ATOM 2330 O O . LEU A 1 286 ? -36.130 -1.161 47.640 1.00 91.31 286 LEU A O 1
ATOM 2334 N N . ASP A 1 287 ? -34.397 0.256 47.490 1.00 91.00 287 ASP A N 1
ATOM 2335 C CA . ASP A 1 287 ? -34.447 0.703 48.887 1.00 91.00 287 ASP A CA 1
ATOM 2336 C C . ASP A 1 287 ? -35.797 1.360 49.210 1.00 91.00 287 ASP A C 1
ATOM 2338 O O . ASP A 1 287 ? -36.434 1.036 50.216 1.00 91.00 287 ASP A O 1
ATOM 2342 N N . PHE A 1 288 ? -36.284 2.236 48.321 1.00 94.31 288 PHE A N 1
ATOM 2343 C CA . PHE A 1 288 ? -37.608 2.848 48.444 1.00 94.31 288 PHE A CA 1
ATOM 2344 C C . PHE A 1 288 ? -38.733 1.803 48.407 1.00 94.31 288 PHE A C 1
ATOM 2346 O O . PHE A 1 288 ? -39.629 1.832 49.252 1.00 94.31 288 PHE A O 1
ATOM 2353 N N . PHE A 1 289 ? -38.679 0.865 47.458 1.00 94.12 289 PHE A N 1
ATOM 2354 C CA . PHE A 1 289 ? -39.663 -0.206 47.318 1.00 94.12 289 PHE A CA 1
ATOM 2355 C C . PHE A 1 289 ? -39.697 -1.115 48.549 1.00 94.12 289 PHE A C 1
ATOM 2357 O O . PHE A 1 289 ? -40.769 -1.345 49.099 1.00 94.12 289 PHE A O 1
ATOM 2364 N N . ASN A 1 290 ? -38.535 -1.570 49.021 1.00 91.38 290 ASN A N 1
ATOM 2365 C CA . ASN A 1 290 ? -38.417 -2.421 50.202 1.00 91.38 290 ASN A CA 1
ATOM 2366 C C . ASN A 1 290 ? -38.929 -1.709 51.454 1.00 91.38 290 ASN A C 1
ATOM 2368 O O . ASN A 1 290 ? -39.655 -2.319 52.235 1.00 91.38 290 ASN A O 1
ATOM 2372 N N . THR A 1 291 ? -38.618 -0.419 51.617 1.00 93.56 291 THR A N 1
ATOM 2373 C CA . THR A 1 291 ? -39.138 0.387 52.731 1.00 93.56 291 THR A CA 1
ATOM 2374 C C . THR A 1 291 ? -40.663 0.501 52.665 1.00 93.56 291 THR A C 1
ATOM 2376 O O . THR A 1 291 ? -41.333 0.284 53.671 1.00 93.56 291 THR A O 1
ATOM 2379 N N . SER A 1 292 ? -41.229 0.787 51.486 1.00 95.12 292 SER A N 1
ATOM 2380 C CA . SER A 1 292 ? -42.686 0.853 51.290 1.00 95.12 292 SER A CA 1
ATOM 2381 C C . SER A 1 292 ? -43.358 -0.488 51.589 1.00 95.12 292 SER A C 1
ATOM 2383 O O . SER A 1 292 ? -44.336 -0.533 52.328 1.00 95.12 292 SER A O 1
ATOM 2385 N N . LEU A 1 293 ? -42.804 -1.581 51.061 1.00 93.06 293 LEU A N 1
ATOM 2386 C CA . LEU A 1 293 ? -43.344 -2.929 51.217 1.00 93.06 293 LEU A CA 1
ATOM 2387 C C . LEU A 1 293 ? -43.315 -3.397 52.678 1.00 93.06 293 LEU A C 1
ATOM 2389 O O . LEU A 1 293 ? -44.278 -4.003 53.140 1.00 93.06 293 LEU A O 1
ATOM 2393 N N . HIS A 1 294 ? -42.246 -3.080 53.416 1.00 92.00 294 HIS A N 1
ATOM 2394 C CA . HIS A 1 294 ? -42.155 -3.370 54.849 1.00 92.00 294 HIS A CA 1
ATOM 2395 C C . HIS A 1 294 ? -43.216 -2.610 55.648 1.00 92.00 294 HIS A C 1
ATOM 2397 O O . HIS A 1 294 ? -43.893 -3.212 56.475 1.00 92.00 294 HIS A O 1
ATOM 2403 N N . ILE A 1 295 ? -43.425 -1.318 55.362 1.00 92.75 295 ILE A N 1
ATOM 2404 C CA . ILE A 1 295 ? -44.475 -0.522 56.016 1.00 92.75 295 ILE A CA 1
ATOM 2405 C C . ILE A 1 295 ? -45.860 -1.121 55.738 1.00 92.75 295 ILE A C 1
ATOM 2407 O O . ILE A 1 295 ? -46.657 -1.274 56.666 1.00 92.75 295 ILE A O 1
ATOM 2411 N N . ASP A 1 296 ? -46.141 -1.488 54.485 1.00 91.31 296 ASP A N 1
ATOM 2412 C CA . ASP A 1 296 ? -47.408 -2.114 54.096 1.00 91.31 296 ASP A CA 1
ATOM 2413 C C . ASP A 1 296 ? -47.615 -3.458 54.814 1.00 91.31 296 ASP A C 1
ATOM 2415 O O . ASP A 1 296 ? -48.701 -3.730 55.337 1.00 91.31 296 ASP A O 1
ATOM 2419 N N . MET A 1 297 ? -46.567 -4.284 54.902 1.00 89.12 297 MET A N 1
ATOM 2420 C CA . MET A 1 297 ? -46.591 -5.556 55.623 1.00 89.12 297 MET A CA 1
ATOM 2421 C C . MET A 1 297 ? -46.798 -5.382 57.131 1.00 89.12 297 MET A C 1
ATOM 2423 O O . MET A 1 297 ? -47.630 -6.091 57.702 1.00 89.12 297 MET A O 1
ATOM 2427 N N . ASP A 1 298 ? -46.094 -4.448 57.771 1.00 90.62 298 ASP A N 1
ATOM 2428 C CA . ASP A 1 298 ? -46.204 -4.172 59.207 1.00 90.62 298 ASP A CA 1
ATOM 2429 C C . ASP A 1 298 ? -47.607 -3.669 59.558 1.00 90.62 298 ASP A C 1
ATOM 2431 O O . ASP A 1 298 ? -48.266 -4.199 60.458 1.00 90.62 298 ASP A O 1
ATOM 2435 N N . LYS A 1 299 ? -48.131 -2.710 58.783 1.00 89.12 299 LYS A N 1
ATOM 2436 C CA . LYS A 1 299 ? -49.493 -2.193 58.967 1.00 89.12 299 LYS A CA 1
ATOM 2437 C C . LYS A 1 299 ? -50.559 -3.240 58.692 1.00 89.12 299 LYS A C 1
ATOM 2439 O O . LYS A 1 299 ? -51.568 -3.284 59.397 1.00 89.12 299 LYS A O 1
ATOM 2444 N N . TYR A 1 300 ? -50.330 -4.125 57.727 1.00 88.31 300 TYR A N 1
ATOM 2445 C CA . TYR A 1 300 ? -51.202 -5.269 57.503 1.00 88.31 300 TYR A CA 1
ATOM 2446 C C . TYR A 1 300 ? -51.199 -6.246 58.691 1.00 88.31 300 TYR A C 1
ATOM 2448 O O . TYR A 1 300 ? -52.262 -6.746 59.062 1.00 88.31 300 TYR A O 1
ATOM 2456 N N . GLN A 1 301 ? -50.047 -6.502 59.321 1.00 84.94 301 GLN A N 1
ATOM 2457 C CA . GLN A 1 301 ? -49.978 -7.350 60.516 1.00 84.94 301 GLN A CA 1
ATOM 2458 C C . GLN A 1 301 ? -50.703 -6.732 61.717 1.00 84.94 301 GLN A C 1
ATOM 2460 O O . GLN A 1 301 ? -51.444 -7.449 62.390 1.00 84.94 301 GLN A O 1
ATOM 2465 N N . GLU A 1 302 ? -50.561 -5.422 61.946 1.00 86.75 302 GLU A N 1
ATOM 2466 C CA . GLU A 1 302 ? -51.266 -4.694 63.016 1.00 86.75 302 GLU A CA 1
ATOM 2467 C C . GLU A 1 302 ? -52.797 -4.823 62.897 1.00 86.75 302 GLU A C 1
ATOM 2469 O O . GLU A 1 302 ? -53.478 -5.062 63.895 1.00 86.75 302 GLU A O 1
ATOM 2474 N N . GLN A 1 303 ? -53.351 -4.714 61.683 1.00 85.75 303 GLN A N 1
ATOM 2475 C CA . GLN A 1 303 ? -54.802 -4.795 61.454 1.00 85.75 303 GLN A CA 1
ATOM 2476 C C . GLN A 1 303 ? -55.336 -6.225 61.272 1.00 85.75 303 GLN A C 1
ATOM 2478 O O . GLN A 1 303 ? -56.545 -6.415 61.147 1.00 85.75 303 GLN A O 1
ATOM 2483 N N . ARG A 1 304 ? -54.475 -7.249 61.236 1.00 79.62 304 ARG A N 1
ATOM 2484 C CA . ARG A 1 304 ? -54.865 -8.630 60.896 1.00 79.62 304 ARG A CA 1
ATOM 2485 C C . ARG A 1 304 ? -55.909 -9.222 61.851 1.00 79.62 304 ARG A C 1
ATOM 2487 O O . ARG A 1 304 ? -56.668 -10.099 61.452 1.00 79.62 304 ARG A O 1
ATOM 2494 N N . THR A 1 305 ? -55.936 -8.773 63.104 1.00 74.19 305 THR A N 1
ATOM 2495 C CA . THR A 1 305 ? -56.848 -9.267 64.151 1.00 74.19 305 THR A CA 1
ATOM 2496 C C . THR A 1 305 ? -58.188 -8.532 64.200 1.00 74.19 305 THR A C 1
ATOM 2498 O O . THR A 1 305 ? -59.148 -9.074 64.741 1.00 74.19 305 THR A O 1
ATOM 2501 N N . THR A 1 306 ? -58.273 -7.320 63.644 1.00 77.44 306 THR A N 1
ATOM 2502 C CA . THR A 1 306 ? -59.442 -6.428 63.766 1.00 77.44 306 THR A CA 1
ATOM 2503 C C . THR A 1 306 ? -60.021 -5.967 62.422 1.00 77.44 306 THR A C 1
ATOM 2505 O O . THR A 1 306 ? -61.126 -5.430 62.400 1.00 77.44 306 THR A O 1
ATOM 2508 N N . GLY A 1 307 ? -59.315 -6.185 61.308 1.00 78.50 307 GLY A N 1
ATOM 2509 C CA . GLY A 1 307 ? -59.649 -5.697 59.967 1.00 78.50 307 GLY A CA 1
ATOM 2510 C C . GLY A 1 307 ? -59.684 -6.786 58.884 1.00 78.50 307 GLY A C 1
ATOM 2511 O O . GLY A 1 307 ? -60.080 -7.925 59.127 1.00 78.50 307 GLY A O 1
ATOM 2512 N N . ILE A 1 308 ? -59.311 -6.421 57.650 1.00 75.88 308 ILE A N 1
ATOM 2513 C CA . ILE A 1 308 ? -59.362 -7.307 56.473 1.00 75.88 308 ILE A CA 1
ATOM 2514 C C . ILE A 1 308 ? -58.146 -8.244 56.463 1.00 75.88 308 ILE A C 1
ATOM 2516 O O . ILE A 1 308 ? -57.009 -7.785 56.373 1.00 75.88 308 ILE A O 1
ATOM 2520 N N . ALA A 1 309 ? -58.386 -9.559 56.474 1.00 80.19 309 ALA A N 1
ATOM 2521 C CA . ALA A 1 309 ? -57.348 -10.582 56.365 1.00 80.19 309 ALA A CA 1
ATOM 2522 C C . ALA A 1 309 ? -57.403 -11.291 54.996 1.00 80.19 309 ALA A C 1
ATOM 2524 O O . ALA A 1 309 ? -58.386 -11.948 54.660 1.00 80.19 309 ALA A O 1
ATOM 2525 N N . SER A 1 310 ? -56.330 -11.178 54.210 1.00 84.75 310 SER A N 1
ATOM 2526 C CA . SER A 1 310 ? -56.115 -11.869 52.935 1.00 84.75 310 SER A CA 1
ATOM 2527 C C . SER A 1 310 ? -54.734 -12.530 52.894 1.00 84.75 310 SER A C 1
ATOM 2529 O O . SER A 1 310 ? -53.707 -11.878 52.709 1.00 84.75 310 SER A O 1
ATOM 2531 N N . GLU A 1 311 ? -54.692 -13.856 53.025 1.00 82.00 311 GLU A N 1
ATOM 2532 C CA . GLU A 1 311 ? -53.429 -14.608 52.958 1.00 82.00 311 GLU A CA 1
ATOM 2533 C C . GLU A 1 311 ? -52.796 -14.589 51.563 1.00 82.00 311 GLU A C 1
ATOM 2535 O O . GLU A 1 311 ? -51.573 -14.568 51.442 1.00 82.00 311 GLU A O 1
ATOM 2540 N N . LYS A 1 312 ? -53.622 -14.509 50.513 1.00 87.12 312 LYS A N 1
ATOM 2541 C CA . LYS A 1 312 ? -53.162 -14.427 49.121 1.00 87.12 312 LYS A CA 1
ATOM 2542 C C . LYS A 1 312 ? -52.413 -13.122 48.833 1.00 87.12 31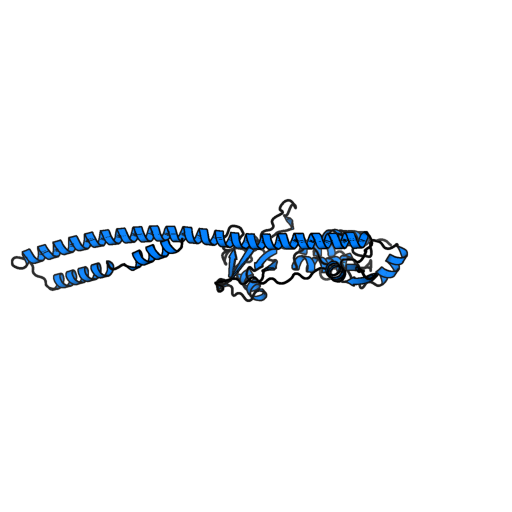2 LYS A C 1
ATOM 2544 O O . LYS A 1 312 ? -51.485 -13.106 48.035 1.00 87.12 312 LYS A O 1
ATOM 2549 N N . MET A 1 313 ? -52.809 -12.021 49.472 1.00 86.12 313 MET A N 1
ATOM 2550 C CA . MET A 1 313 ? -52.114 -10.738 49.326 1.00 86.12 313 MET A CA 1
ATOM 2551 C C . MET A 1 313 ? -50.751 -10.773 50.024 1.00 86.12 313 MET A C 1
ATOM 2553 O O . MET A 1 313 ? -49.749 -10.375 49.439 1.00 86.12 313 MET A O 1
ATOM 2557 N N . LEU A 1 314 ? -50.703 -11.348 51.231 1.00 85.31 314 LEU A N 1
ATOM 2558 C CA . LEU A 1 314 ? -49.462 -11.514 51.986 1.00 85.31 314 LEU A CA 1
ATOM 2559 C C . LEU A 1 314 ? -48.450 -12.412 51.251 1.00 85.31 314 LEU A C 1
ATOM 2561 O O . LEU A 1 314 ? -47.254 -12.135 51.282 1.00 85.31 314 LEU A O 1
ATOM 2565 N N . SER A 1 315 ? -48.906 -13.478 50.582 1.00 87.62 315 SER A N 1
ATOM 2566 C CA . SER A 1 315 ? -48.010 -14.334 49.795 1.00 87.62 315 SER A CA 1
ATOM 2567 C C . SER A 1 315 ? -47.407 -13.592 48.601 1.00 87.62 315 SER A C 1
ATOM 2569 O O . SER A 1 315 ? -46.211 -13.718 48.365 1.00 87.62 315 SER A O 1
ATOM 2571 N N . VAL A 1 316 ? -48.206 -12.779 47.899 1.00 92.56 316 VAL A N 1
ATOM 2572 C CA . VAL A 1 316 ? -47.735 -11.954 46.772 1.00 92.56 316 VAL A CA 1
ATOM 2573 C C . VAL A 1 316 ? -46.713 -10.918 47.238 1.00 92.56 316 VAL A C 1
ATOM 2575 O O . VAL A 1 316 ? -45.695 -10.729 46.585 1.00 92.56 316 VAL A O 1
ATOM 2578 N N . TRP A 1 317 ? -46.934 -10.273 48.384 1.00 91.88 317 TRP A N 1
ATOM 2579 C CA . TRP A 1 317 ? -45.973 -9.311 48.935 1.00 91.88 317 TRP A CA 1
ATOM 2580 C C . TRP A 1 317 ? -44.641 -9.955 49.319 1.00 91.88 317 TRP A C 1
ATOM 2582 O O . TRP A 1 317 ? -43.591 -9.406 49.005 1.00 91.88 317 TRP A O 1
ATOM 2592 N N . ARG A 1 318 ? -44.659 -11.159 49.901 1.00 89.44 318 ARG A N 1
ATOM 2593 C CA . ARG A 1 318 ? -43.421 -11.913 50.162 1.00 89.44 318 ARG A CA 1
ATOM 2594 C C . ARG A 1 318 ? -42.689 -12.305 48.878 1.00 89.44 318 ARG A C 1
ATOM 2596 O O . ARG A 1 318 ? -41.464 -12.282 48.840 1.00 89.44 318 ARG A O 1
ATOM 2603 N N . GLU A 1 319 ? -43.420 -12.656 47.825 1.00 92.56 319 GLU A N 1
ATOM 2604 C CA . GLU A 1 319 ? -42.832 -12.959 46.516 1.00 92.56 319 GLU A CA 1
ATOM 2605 C C . GLU A 1 319 ? -42.201 -11.709 45.879 1.00 92.56 319 GLU A C 1
ATOM 2607 O O . GLU A 1 319 ? -41.093 -11.766 45.339 1.00 92.56 319 GLU A O 1
ATOM 2612 N N . MET A 1 320 ? -42.857 -10.553 46.009 1.00 91.81 320 MET A N 1
ATOM 2613 C CA . MET A 1 320 ? -42.314 -9.261 45.583 1.00 91.81 320 MET A CA 1
ATOM 2614 C C . MET A 1 320 ? -41.031 -8.893 46.340 1.00 91.81 320 MET A C 1
ATOM 2616 O O . MET A 1 320 ? -40.068 -8.451 45.716 1.00 91.81 320 MET A O 1
ATOM 2620 N N . GLU A 1 321 ? -40.989 -9.116 47.655 1.00 89.69 321 GLU A N 1
ATOM 2621 C CA . GLU A 1 321 ? -39.801 -8.901 48.491 1.00 89.69 321 GLU A CA 1
ATOM 2622 C C . GLU A 1 321 ? -38.631 -9.795 48.052 1.00 89.69 321 GLU A C 1
ATOM 2624 O O . GLU A 1 321 ? -37.511 -9.325 47.847 1.00 89.69 321 GLU A O 1
ATOM 2629 N N . GLN A 1 322 ? -38.887 -11.090 47.842 1.00 88.44 322 GLN A N 1
ATOM 2630 C CA . GLN A 1 322 ? -37.873 -12.028 47.352 1.00 88.44 322 GLN A CA 1
ATOM 2631 C C . GLN A 1 322 ? -37.340 -11.622 45.975 1.00 88.44 322 GLN A C 1
ATOM 2633 O O . GLN A 1 322 ? -36.130 -11.661 45.743 1.00 88.44 322 GLN A O 1
ATOM 2638 N N . THR A 1 323 ? -38.226 -11.174 45.084 1.00 89.00 323 THR A N 1
ATOM 2639 C CA . THR A 1 323 ? -37.847 -10.694 43.750 1.00 89.00 323 THR A CA 1
ATOM 2640 C C . THR A 1 323 ? -36.970 -9.444 43.848 1.00 89.00 323 THR A C 1
ATOM 2642 O O . THR A 1 323 ? -35.904 -9.395 43.233 1.00 89.00 323 THR A O 1
ATOM 2645 N N . ALA A 1 324 ? -37.349 -8.460 44.668 1.00 86.88 324 ALA A N 1
ATOM 2646 C CA . ALA A 1 324 ? -36.561 -7.247 44.888 1.00 86.88 324 ALA A CA 1
ATOM 2647 C C . ALA A 1 324 ? -35.166 -7.555 45.461 1.00 86.88 324 ALA A C 1
ATOM 2649 O O . ALA A 1 324 ? -34.172 -6.991 45.001 1.00 86.88 324 ALA A O 1
ATOM 2650 N N . ASN A 1 325 ? -35.072 -8.504 46.396 1.00 83.88 325 ASN A N 1
ATOM 2651 C CA . ASN A 1 325 ? -33.801 -8.941 46.977 1.00 83.88 325 ASN A CA 1
ATOM 2652 C C . ASN A 1 325 ? -32.905 -9.669 45.966 1.00 83.88 325 ASN A C 1
ATOM 2654 O O . ASN A 1 325 ? -31.690 -9.465 45.971 1.00 83.88 325 ASN A O 1
ATOM 2658 N N . SER A 1 326 ? -33.482 -10.460 45.056 1.00 84.88 326 SER A N 1
ATOM 2659 C CA . SER A 1 326 ? -32.718 -11.091 43.970 1.00 84.88 326 SER A CA 1
ATOM 2660 C C . SER A 1 326 ? -32.097 -10.054 43.025 1.00 84.88 326 SER A C 1
ATOM 2662 O O . SER A 1 326 ? -30.949 -10.197 42.612 1.00 84.88 326 SER A O 1
ATOM 2664 N N . CYS A 1 327 ? -32.803 -8.947 42.775 1.00 80.88 327 CYS A N 1
ATOM 2665 C CA . CYS A 1 327 ? -32.305 -7.823 41.983 1.00 80.88 327 CYS A CA 1
ATOM 2666 C C . CYS A 1 327 ? -31.235 -6.988 42.709 1.00 80.88 327 CYS A C 1
ATOM 2668 O O . CYS A 1 327 ? -30.574 -6.176 42.069 1.00 80.88 327 CYS A O 1
ATOM 2670 N N . TYR A 1 328 ? -31.066 -7.150 44.025 1.00 70.31 328 TYR A N 1
ATOM 2671 C CA . TYR A 1 328 ? -30.086 -6.405 44.822 1.00 70.31 328 TYR A CA 1
ATOM 2672 C C . TYR A 1 328 ? -28.673 -7.014 44.736 1.00 70.31 328 TYR A C 1
ATOM 2674 O O . TYR A 1 328 ? -27.679 -6.312 44.920 1.00 70.31 328 TYR A O 1
ATOM 2682 N N . GLN A 1 329 ? -28.562 -8.306 44.402 1.00 62.47 329 GLN A N 1
ATOM 2683 C CA . GLN A 1 329 ? -27.304 -9.066 44.318 1.00 62.47 329 GLN A CA 1
ATOM 2684 C C . GLN A 1 329 ? -26.496 -8.802 43.034 1.00 62.47 329 GLN A C 1
ATOM 2686 O O . GLN A 1 329 ? -25.901 -9.708 42.456 1.00 62.47 329 GLN A O 1
ATOM 2691 N N . VAL A 1 330 ? -26.439 -7.556 42.567 1.00 63.91 330 VAL A N 1
ATOM 2692 C CA . VAL A 1 330 ? -25.644 -7.197 41.384 1.00 63.91 330 VAL A CA 1
ATOM 2693 C C . VAL A 1 330 ? -24.183 -6.954 41.792 1.00 63.91 330 VAL A C 1
ATOM 2695 O O . VAL A 1 330 ? -23.697 -5.828 41.710 1.00 63.91 330 VAL A O 1
ATOM 2698 N N . SER A 1 331 ? -23.478 -8.001 42.242 1.00 67.06 331 SER A N 1
ATOM 2699 C CA . SER A 1 331 ? -22.006 -7.972 42.380 1.00 67.06 331 SER A CA 1
ATOM 2700 C C . SER A 1 331 ? -21.328 -7.760 41.023 1.00 67.06 331 SER A C 1
ATOM 2702 O O . SER A 1 331 ? -20.294 -7.117 40.928 1.00 67.06 331 SER A O 1
ATOM 2704 N N . ALA A 1 332 ? -21.988 -8.180 39.942 1.00 75.56 332 ALA A N 1
ATOM 2705 C CA . ALA A 1 332 ? -21.473 -8.059 38.584 1.00 75.56 332 ALA A CA 1
ATOM 2706 C C . ALA A 1 332 ? -21.101 -6.619 38.178 1.00 75.56 332 ALA A C 1
ATOM 2708 O O . ALA A 1 332 ? -20.189 -6.433 37.383 1.00 75.56 332 ALA A O 1
ATOM 2709 N N . VAL A 1 333 ? -21.777 -5.588 38.706 1.00 82.06 333 VAL A N 1
ATOM 2710 C CA . VAL A 1 333 ? -21.436 -4.189 38.383 1.00 82.06 333 VAL A CA 1
ATOM 2711 C C . VAL A 1 333 ? -20.174 -3.741 39.114 1.00 82.06 333 VAL A C 1
ATOM 2713 O O . VAL A 1 333 ? -19.390 -3.006 38.528 1.00 82.06 333 VAL A O 1
ATOM 2716 N N . THR A 1 334 ? -19.965 -4.171 40.363 1.00 80.94 334 THR A N 1
ATOM 2717 C CA . THR A 1 334 ? -18.730 -3.861 41.100 1.00 80.94 334 THR A CA 1
ATOM 2718 C C . THR A 1 334 ? -17.539 -4.601 40.507 1.00 80.94 334 THR A C 1
ATOM 2720 O O . THR A 1 334 ? -16.497 -3.985 40.318 1.00 80.94 334 THR A O 1
ATOM 2723 N N . ASP A 1 335 ? -17.731 -5.860 40.113 1.00 85.69 335 ASP A N 1
ATOM 2724 C CA . ASP A 1 335 ? -16.689 -6.685 39.493 1.00 85.69 335 ASP A CA 1
ATOM 2725 C C . ASP A 1 335 ? -16.245 -6.079 38.144 1.00 85.69 335 ASP A C 1
ATOM 2727 O O . ASP A 1 335 ? -15.057 -5.880 37.899 1.00 85.69 335 ASP A O 1
ATOM 2731 N N . LEU A 1 336 ? -17.204 -5.664 37.302 1.00 86.38 336 LEU A N 1
ATOM 2732 C CA . LEU A 1 336 ? -16.921 -4.954 36.047 1.00 86.38 336 LEU A CA 1
ATOM 2733 C C . LEU A 1 336 ? -16.282 -3.574 36.272 1.00 86.38 336 LEU A C 1
ATOM 2735 O O . LEU A 1 336 ? -15.529 -3.093 35.424 1.00 86.38 336 LEU A O 1
ATOM 2739 N N . ASP A 1 337 ? -16.596 -2.906 37.386 1.00 83.62 337 ASP A N 1
ATOM 2740 C CA . ASP A 1 337 ? -16.006 -1.608 37.714 1.00 83.62 337 ASP A CA 1
ATOM 2741 C C . ASP A 1 337 ? -14.513 -1.731 38.033 1.00 83.62 337 ASP A C 1
ATOM 2743 O O . ASP A 1 337 ? -13.731 -0.894 37.566 1.00 83.62 337 ASP A O 1
ATOM 2747 N N . GLU A 1 338 ? -14.151 -2.773 38.789 1.00 85.44 338 GLU A N 1
ATOM 2748 C CA . GLU A 1 338 ? -12.781 -3.139 39.155 1.00 85.44 338 GLU A CA 1
ATOM 2749 C C . GLU A 1 338 ? -11.979 -3.585 37.927 1.00 85.44 338 GLU A C 1
ATOM 2751 O O . GLU A 1 338 ? -10.942 -2.985 37.640 1.00 85.44 338 GLU A O 1
ATOM 2756 N N . GLU A 1 339 ? -12.504 -4.518 37.122 1.00 86.81 339 GLU A N 1
ATOM 2757 C CA . GLU A 1 339 ? -11.848 -4.967 35.881 1.00 86.81 339 GLU A CA 1
ATOM 2758 C C . GLU A 1 339 ? -11.546 -3.797 34.931 1.00 86.81 339 GLU A C 1
ATOM 2760 O O . GLU A 1 339 ? -10.486 -3.742 34.302 1.00 86.81 339 GLU A O 1
ATOM 2765 N N . MET A 1 340 ? -12.444 -2.810 34.840 1.00 84.62 340 MET A N 1
ATOM 2766 C CA . MET A 1 340 ? -12.207 -1.641 33.993 1.00 84.62 340 MET A CA 1
ATOM 2767 C C . MET A 1 340 ? -11.143 -0.687 34.558 1.00 84.62 340 MET A C 1
ATOM 2769 O O . MET A 1 340 ? -10.517 0.052 33.794 1.00 84.62 340 MET A O 1
ATOM 2773 N N . MET A 1 341 ? -10.947 -0.648 35.879 1.00 80.31 341 MET A N 1
ATOM 2774 C CA . MET A 1 341 ? -9.856 0.124 36.484 1.00 80.31 341 MET A CA 1
ATOM 2775 C C . MET A 1 341 ? -8.497 -0.542 36.253 1.00 80.31 341 MET A C 1
ATOM 2777 O O . MET A 1 341 ? -7.513 0.180 36.080 1.00 80.31 341 MET A O 1
ATOM 2781 N N . ASP A 1 342 ? -8.460 -1.874 36.194 1.00 85.44 342 ASP A N 1
ATOM 2782 C CA . ASP A 1 342 ? -7.253 -2.668 35.932 1.00 85.44 342 ASP A CA 1
ATOM 2783 C C . ASP A 1 342 ? -6.798 -2.607 34.465 1.00 85.44 342 ASP A C 1
ATOM 2785 O O . ASP A 1 342 ? -5.617 -2.771 34.167 1.00 85.44 342 ASP A O 1
ATOM 2789 N N . LEU A 1 343 ? -7.712 -2.293 33.543 1.00 78.25 343 LEU A N 1
ATOM 2790 C CA . LEU A 1 343 ? -7.460 -2.096 32.107 1.00 78.25 343 LEU A CA 1
ATOM 2791 C C . LEU A 1 343 ? -6.724 -0.778 31.756 1.00 78.25 343 LEU A C 1
ATOM 2793 O O . LEU A 1 343 ? -6.654 -0.416 30.578 1.00 78.25 343 LEU A O 1
ATOM 2797 N N . ARG A 1 344 ? -6.228 -0.036 32.756 1.00 55.22 344 ARG A N 1
ATOM 2798 C CA . ARG A 1 344 ? -5.593 1.287 32.603 1.00 55.22 344 ARG A CA 1
ATOM 2799 C C . ARG A 1 344 ? -4.175 1.281 32.051 1.00 55.22 344 ARG A C 1
ATOM 2801 O O . ARG A 1 344 ? -3.357 0.439 32.475 1.00 55.22 344 ARG A O 1
#

Foldseek 3Di:
DDDCLVVLLVVLQVVLCVFQVDGAFAVPDDPVVRVVVCVPADLQFLHWDADQVRDIDTDSARDPDGDDDPVLRVLSSVLSSQSNGPDSQSRCADPVCGHVCSVVSVVVSLQWWWAWEQELQALDIDIDTFDPQAFVLVVQVVVCVVPVAHSVFKFKFWLLLDTRDRGDGPSVQTDNNVPDPVPDPDRTYIYIDGNVDPDHDDDPDPDDQHPLQVVCVVPVPDDDDPVSVVSSVVSVVVVVVVVVVSVVVSVSNVSSNVSNVVVVLVVVVVVLVVLVVVLVVLVVVLVVVLVVLVVVVVVCVVCCVPDDDDPPVVVVSVVVNVVSVVVNPPVVSVVVVVVSVVVD

Sequence (344 aa):
MYTMTVDYWSFGTLVFECITGFRPFLPTWQPVQWHAQLKQKAEDDIVVSEDLSGTVLFSKHLPKPNNLNKLLAEKLERWLQMMLRWSAQDRGKDPEYGPNGCFKALDNILGLKLVQVLNMVSDEIFTYPVQDGEAVSVLQERIEIDTNIPPANQELLLEAGLALEPKSEATQCAVDYSTIDGRRTDLPLVFLFDRSCSSYEPKFTPRILPDNIRFIQMDPKRVLLYSPLRRTWGQAWHTIRTLKEDWQRLQQGQRAALMSLLRHNSNLYKQKNEMASMHHCLRAKLDFFNTSLHIDMDKYQEQRTTGIASEKMLSVWREMEQTANSCYQVSAVTDLDEEMMDLR

Nearest PDB structures (foldseek):
  4kik-assembly1_A  TM=9.348E-01  e=1.548E-33  Homo sapiens
  8omv-assembly1_B  TM=9.572E-01  e=3.975E-33  Homo sapiens
  8omv-assembly2_C  TM=9.758E-01  e=1.140E-32  Homo sapiens
  8omv-assembly2_D  TM=9.423E-01  e=1.386E-33  Homo sapiens
  8omv-assembly3_E-2  TM=8.360E-01  e=2.544E-29  Homo sapiens

Secondary structure (DSSP, 8-state):
---THHHHHHHHHHHHHHHHSS-SB-TTS-HHHHHHHHTT--TT--EEEE-TTS-EEEESSPPSS--S-HHHHHHHHHHHHHHT-S-TTTTT-BTTTBTTTHHHHHHHHHT-EEEEEEETTTTEEEEEEE-TT-BHHHHHHHHHHHH---TTTEEEE-TTSPBPPTTSBGGGGEEETTS--S-------EEEEETT-SS-----------HHHHHHHH-TT----HHHHHHHHHHHHHHHHHHHHHHHHHHHHHHHHHHHHHHHHHHHHHHHHHHHHHHHHHHHHHHHHHHHHHHHHHHHHHHTTTS---HHHHHHHHHHHHHHHHTT--HHHHHHHHHHHHT-

Radius of gyration: 35.05 Å; Cα contacts (8 Å, |Δi|>4): 369; chains: 1; bounding box: 97×34×108 Å

Mean predicted aligned error: 8.32 Å

InterPro domains:
  IPR011009 Protein kinase-like domain superfamily [SSF56112] (2-92)
  IPR041185 IKBKB, scaffold dimerization domain [PF18397] (192-343)
  IPR046375 IKBKB, scaffold dimerization domain superfamily [G3DSA:1.20.1270.250] (200-344)
  IPR051180 Inhibitor of nuclear factor kappa-B kinase [PTHR22969] (2-341)

Organism: NCBI:txid1534307